Protein AF-A0A8J5IBW0-F1 (afdb_monomer)

Sequence (211 aa):
MSRRWEIAIQEWYAKAPTANLEYLDLAETKPTVKELARNIAVIFDRLSLSNRVNLKNFKQIQEDIEVLKGENQNTTEGRSVGLFMSYINTQATSSYKEALQATEAIEAPSLGFCKLADYKGALSGTIATIKQANTQIQLLVTILEKLESLEDRIKKIEAKANLEVSLPNEVIQELSNKIKGLTLKEKAKEERGKLLVFKDPYELFREQKKQ

pLDDT: mean 74.66, std 11.98, range [43.59, 94.31]

Secondary structure (DSSP, 8-state):
-HHHHHHHHHHHHHH-TTSS-----TTTSPPPHHHHHHHHHHHHHHHHHHHHHHHHHHHHHHHHHHHHHHHHHHH-TT--------HHHHHTSHHHHHHHHHHHTTSSSP--S--GGG--STTHHHHHHHHHHHHHHHHHHHHHHHHHHHHHHHHHHHHHHHHHH---HHHHHHHHHHHHH---PPPP-PPPP----SS-HHHHHHHHTT-

Mean predicted aligned error: 18.58 Å

Organism: Zingiber officinale (NCBI:txid94328)

Foldseek 3Di:
DPPVLVVVVVCCCVPPPLNDDDDDPPPPDDDDPVVVVSVVVNVVVVVVVVVSVVVVVVVVVVVVVVVVVVVVCVVVVPDDDDDDDDVVNVCVDPLLVVLQVVLCVVPPRAAADDDLVVQPDPCRSVVNVVSHVSSVVSSVVVVVVVVVVVVVVVVVVVVVVVVVVCPPVVVVVVVVVVVVVDDPDDDPDPDDDDDDDPDDVVVVVVVVVVD

InterPro domains:
  IPR010746 Commelina yellow mottle virus, Orf1 [PF07028] (22-71)

Structure (mmCIF, N/CA/C/O backbone):
data_AF-A0A8J5IBW0-F1
#
_entry.id   AF-A0A8J5IBW0-F1
#
loop_
_atom_site.group_PDB
_atom_site.id
_atom_site.type_symbol
_atom_site.label_atom_id
_atom_site.label_alt_id
_atom_site.label_comp_id
_atom_site.label_asym_id
_atom_site.label_entity_id
_atom_site.label_seq_id
_atom_site.pdbx_PDB_ins_code
_atom_site.Cartn_x
_atom_site.Cartn_y
_atom_site.Cartn_z
_atom_site.occupancy
_atom_site.B_iso_or_equiv
_atom_site.auth_seq_id
_atom_site.auth_comp_id
_atom_site.auth_asym_id
_atom_site.auth_atom_id
_atom_site.pdbx_PDB_model_num
ATOM 1 N N . MET A 1 1 ? 10.787 19.177 4.411 1.00 51.28 1 MET A N 1
ATOM 2 C CA . MET A 1 1 ? 11.366 18.633 3.156 1.00 51.28 1 MET A CA 1
ATOM 3 C C . MET A 1 1 ? 10.642 19.079 1.870 1.00 51.28 1 MET A C 1
ATOM 5 O O . MET A 1 1 ? 11.185 18.829 0.802 1.00 51.28 1 MET A O 1
ATOM 9 N N . SER A 1 2 ? 9.484 19.766 1.913 1.00 64.44 2 SER A N 1
ATOM 10 C CA . SER A 1 2 ? 8.639 19.936 0.711 1.00 64.44 2 SER A CA 1
ATOM 11 C C . SER A 1 2 ? 9.179 20.907 -0.347 1.00 64.44 2 SER A C 1
ATOM 13 O O . SER A 1 2 ? 9.160 20.575 -1.524 1.00 64.44 2 SER A O 1
ATOM 15 N N . ARG A 1 3 ? 9.738 22.063 0.039 1.00 63.22 3 ARG A N 1
ATOM 16 C CA . ARG A 1 3 ? 10.057 23.135 -0.925 1.00 63.22 3 ARG A CA 1
ATOM 17 C C . ARG A 1 3 ? 11.171 22.781 -1.911 1.00 63.22 3 ARG A C 1
ATOM 19 O O . ARG A 1 3 ? 11.020 22.990 -3.104 1.00 63.22 3 ARG A O 1
ATOM 26 N N . ARG A 1 4 ? 12.281 22.201 -1.433 1.00 67.94 4 ARG A N 1
ATOM 27 C CA . ARG A 1 4 ? 13.374 21.721 -2.309 1.00 67.94 4 ARG A CA 1
ATOM 28 C C . ARG A 1 4 ? 12.903 20.625 -3.265 1.00 67.94 4 ARG A C 1
ATOM 30 O O . ARG A 1 4 ? 13.408 20.513 -4.373 1.00 67.94 4 ARG A O 1
ATOM 37 N N . TRP A 1 5 ? 11.942 19.827 -2.821 1.00 62.41 5 TRP A N 1
ATOM 38 C CA . TRP A 1 5 ? 11.412 18.705 -3.574 1.00 62.41 5 TRP A CA 1
ATOM 39 C C . TRP A 1 5 ? 10.369 19.148 -4.614 1.00 62.41 5 TRP A C 1
ATOM 41 O O . TRP A 1 5 ? 10.410 18.695 -5.751 1.00 62.41 5 TRP A O 1
ATOM 51 N N . GLU A 1 6 ? 9.506 20.107 -4.276 1.00 68.75 6 GLU A N 1
ATOM 52 C CA . GLU A 1 6 ? 8.587 20.771 -5.214 1.00 68.75 6 GLU A CA 1
ATOM 53 C C . GLU A 1 6 ? 9.345 21.537 -6.296 1.00 68.75 6 GLU A C 1
ATOM 55 O O . GLU A 1 6 ? 9.005 21.422 -7.471 1.00 68.75 6 GLU A O 1
ATOM 60 N N . ILE A 1 7 ? 10.429 22.223 -5.917 1.00 77.81 7 ILE A N 1
ATOM 61 C CA . ILE A 1 7 ? 11.354 22.843 -6.870 1.00 77.81 7 ILE A CA 1
ATOM 62 C C . ILE A 1 7 ? 11.953 21.774 -7.789 1.00 77.81 7 ILE A C 1
ATOM 64 O O . ILE A 1 7 ? 11.916 21.945 -8.999 1.00 77.81 7 ILE A O 1
ATOM 68 N N . ALA A 1 8 ? 12.419 20.639 -7.260 1.00 72.00 8 ALA A N 1
ATOM 69 C CA . ALA A 1 8 ? 12.983 19.569 -8.086 1.00 72.00 8 ALA A CA 1
ATOM 70 C C . ALA A 1 8 ? 11.965 18.948 -9.066 1.00 72.00 8 ALA A C 1
ATOM 72 O O . ALA A 1 8 ? 12.341 18.553 -10.169 1.00 72.00 8 ALA A O 1
ATOM 73 N N . ILE A 1 9 ? 10.681 18.866 -8.697 1.00 68.00 9 ILE A N 1
ATOM 74 C CA . ILE A 1 9 ? 9.613 18.421 -9.606 1.00 68.00 9 ILE A CA 1
ATOM 75 C C . ILE A 1 9 ? 9.317 19.472 -10.671 1.00 68.00 9 ILE A C 1
ATOM 77 O O . ILE A 1 9 ? 9.212 19.129 -11.847 1.00 68.00 9 ILE A O 1
ATOM 81 N N . GLN A 1 10 ? 9.196 20.741 -10.284 1.00 73.25 10 GLN A N 1
ATOM 82 C CA . GLN A 1 10 ? 8.975 21.829 -11.234 1.00 73.25 10 GLN A CA 1
ATOM 83 C C . GLN A 1 10 ? 10.139 21.957 -12.217 1.00 73.25 10 GLN A C 1
ATOM 85 O O . GLN A 1 10 ? 9.917 22.098 -13.416 1.00 73.25 10 GLN A O 1
ATOM 90 N N . GLU A 1 11 ? 11.375 21.838 -11.738 1.00 79.19 11 GLU A N 1
ATOM 91 C CA . GLU A 1 11 ? 12.561 21.820 -12.586 1.00 79.19 11 GLU A CA 1
ATOM 92 C C . GLU A 1 11 ? 12.571 20.626 -13.537 1.00 79.19 11 GLU A C 1
ATOM 94 O O . GLU A 1 11 ? 12.967 20.786 -14.689 1.00 79.19 11 GLU A O 1
ATOM 99 N N . TRP A 1 12 ? 12.103 19.455 -13.097 1.00 70.56 12 TRP A N 1
ATOM 100 C CA . TRP A 1 12 ? 11.962 18.294 -13.972 1.00 70.56 12 TRP A CA 1
ATOM 101 C C . TRP A 1 12 ? 10.941 18.558 -15.088 1.00 70.56 12 TRP A C 1
ATOM 103 O O . TRP A 1 12 ? 11.275 18.389 -16.255 1.00 70.56 12 TRP A O 1
ATOM 113 N N . TYR A 1 13 ? 9.749 19.074 -14.771 1.00 69.62 13 TYR A N 1
ATOM 114 C CA . TYR A 1 13 ? 8.756 19.440 -15.794 1.00 69.62 13 TYR A CA 1
ATOM 115 C C . TYR A 1 13 ? 9.248 20.531 -16.755 1.00 69.62 13 TYR A C 1
ATOM 117 O O . TYR A 1 13 ? 8.901 20.504 -17.932 1.00 69.62 13 TYR A O 1
ATOM 125 N N . ALA A 1 14 ? 10.049 21.480 -16.268 1.00 73.19 14 ALA A N 1
ATOM 126 C CA . ALA A 1 14 ? 10.526 22.606 -17.065 1.00 73.19 14 ALA A CA 1
ATOM 127 C C . ALA A 1 14 ? 11.740 22.273 -17.947 1.00 73.19 14 ALA A C 1
ATOM 12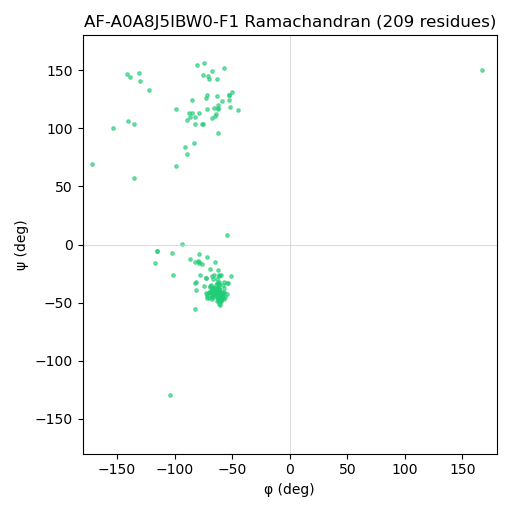9 O O . ALA A 1 14 ? 11.910 22.884 -18.999 1.00 73.19 14 ALA A O 1
ATOM 130 N N . LYS A 1 15 ? 12.617 21.360 -17.508 1.00 74.62 15 LYS A N 1
ATOM 131 C CA . LYS A 1 15 ? 13.935 21.133 -18.129 1.00 74.62 15 LYS A CA 1
ATOM 132 C C . LYS A 1 15 ? 14.111 19.733 -18.717 1.00 74.62 15 LYS A C 1
ATOM 134 O O . LYS A 1 15 ? 15.059 19.530 -19.473 1.00 74.62 15 LYS A O 1
ATOM 139 N N . ALA A 1 16 ? 13.270 18.755 -18.365 1.00 65.00 16 ALA A N 1
ATOM 140 C CA . ALA A 1 16 ? 13.480 17.388 -18.825 1.00 65.00 16 ALA A CA 1
ATOM 141 C C . ALA A 1 16 ? 13.156 17.253 -20.327 1.00 65.00 16 ALA A C 1
ATOM 143 O O . ALA A 1 16 ? 12.052 17.597 -20.753 1.00 65.00 16 ALA A O 1
ATOM 144 N N . PRO A 1 17 ? 14.063 16.679 -21.140 1.00 60.81 17 PRO A N 1
ATOM 145 C CA . PRO A 1 17 ? 13.811 16.415 -22.562 1.00 60.81 17 PRO A CA 1
ATOM 146 C C . PRO A 1 17 ? 12.688 15.385 -22.790 1.00 60.81 17 PRO A C 1
ATOM 148 O O . PRO A 1 17 ? 12.158 15.264 -23.891 1.00 60.81 17 PRO A O 1
ATOM 151 N N . THR A 1 18 ? 12.312 14.656 -21.739 1.00 58.75 18 THR A N 1
ATOM 152 C CA . THR A 1 18 ? 11.218 13.680 -21.674 1.00 58.75 18 THR A CA 1
ATOM 153 C C . THR A 1 18 ? 9.898 14.276 -21.166 1.00 58.75 18 THR A C 1
ATOM 155 O O . THR A 1 18 ? 8.897 13.564 -21.078 1.00 58.75 18 THR A O 1
ATOM 158 N N . ALA A 1 19 ? 9.859 15.577 -20.842 1.00 57.06 19 ALA A N 1
ATOM 159 C CA . ALA A 1 19 ? 8.633 16.265 -20.435 1.00 57.06 19 ALA A CA 1
ATOM 160 C C . ALA A 1 19 ? 7.672 16.497 -21.613 1.00 57.06 19 ALA A C 1
ATOM 162 O O . ALA A 1 19 ? 6.457 16.526 -21.405 1.00 57.06 19 ALA A O 1
ATOM 163 N N . ASN A 1 20 ? 8.206 16.632 -22.833 1.00 58.47 20 ASN A N 1
ATOM 164 C CA . ASN A 1 20 ? 7.422 16.885 -24.038 1.00 58.47 20 ASN A CA 1
ATOM 165 C C . ASN A 1 20 ? 6.958 15.560 -24.670 1.00 58.47 20 ASN A C 1
ATOM 167 O O . ASN A 1 20 ? 7.777 14.751 -25.113 1.00 58.47 20 ASN A O 1
ATOM 171 N N . LEU A 1 21 ? 5.643 15.332 -24.654 1.00 58.47 21 LEU A N 1
ATOM 172 C CA . LEU A 1 21 ? 4.993 14.077 -25.039 1.00 58.47 21 LEU A CA 1
ATOM 173 C C . LEU A 1 21 ? 4.666 14.079 -26.536 1.00 58.47 21 LEU A C 1
ATOM 175 O O . LEU A 1 21 ? 3.524 14.291 -26.934 1.00 58.47 21 LEU A O 1
ATOM 179 N N . GLU A 1 22 ? 5.670 13.839 -27.371 1.00 58.31 22 GLU A N 1
ATOM 180 C CA . GLU A 1 22 ? 5.418 13.442 -28.757 1.00 58.31 22 GLU A CA 1
ATOM 181 C C . GLU A 1 22 ? 5.140 11.939 -28.772 1.00 58.31 22 GLU A C 1
ATOM 183 O O . GLU A 1 22 ? 6.027 11.131 -28.490 1.00 58.31 22 GLU A O 1
ATOM 188 N N . TYR A 1 23 ? 3.889 11.562 -29.037 1.00 55.12 23 TYR A N 1
ATOM 189 C CA . TYR A 1 23 ? 3.512 10.160 -29.171 1.00 55.12 23 TYR A CA 1
ATOM 190 C C . TYR A 1 23 ? 4.059 9.606 -30.483 1.00 55.12 23 TYR A C 1
ATOM 192 O O . TYR A 1 23 ? 3.818 10.158 -31.555 1.00 55.12 23 TYR A O 1
ATOM 200 N N . LEU A 1 24 ? 4.796 8.502 -30.382 1.00 58.53 24 LEU A N 1
ATOM 201 C CA . LEU A 1 24 ? 5.249 7.746 -31.539 1.00 58.53 24 LEU A CA 1
ATOM 202 C C . LEU A 1 24 ? 4.081 6.897 -32.048 1.00 58.53 24 LEU A C 1
ATOM 204 O O . LEU A 1 24 ? 3.645 5.982 -31.345 1.00 58.53 24 LEU A O 1
ATOM 208 N N . ASP A 1 25 ? 3.573 7.202 -33.241 1.00 59.50 25 ASP A N 1
ATOM 209 C CA . ASP A 1 25 ? 2.528 6.399 -33.869 1.00 59.50 25 ASP A CA 1
ATOM 210 C C . ASP A 1 25 ? 3.125 5.108 -34.447 1.00 59.50 25 ASP A C 1
ATOM 212 O O . ASP A 1 25 ? 3.799 5.091 -35.480 1.00 59.50 25 ASP A O 1
ATOM 216 N N . LEU A 1 26 ? 2.890 4.012 -33.727 1.00 63.81 26 LEU A N 1
ATOM 217 C CA . LEU A 1 26 ? 3.363 2.674 -34.071 1.00 63.81 26 LEU A CA 1
ATOM 218 C C . LEU A 1 26 ? 2.516 2.002 -35.164 1.00 63.81 26 LEU A C 1
ATOM 220 O O . LEU A 1 26 ? 2.889 0.920 -35.620 1.00 63.81 26 LEU A O 1
ATOM 224 N N . ALA A 1 27 ? 1.382 2.592 -35.558 1.00 61.09 27 ALA A N 1
ATOM 225 C CA . ALA A 1 27 ? 0.503 2.036 -36.581 1.00 61.09 27 ALA A CA 1
ATOM 226 C C . ALA A 1 27 ? 0.984 2.363 -38.003 1.00 61.09 27 ALA A C 1
ATOM 228 O O . ALA A 1 27 ? 0.820 1.541 -38.905 1.00 61.09 27 ALA A O 1
ATOM 229 N N . GLU A 1 28 ? 1.607 3.528 -38.203 1.00 65.88 28 GLU A N 1
ATOM 230 C CA . GLU A 1 28 ? 1.942 4.037 -39.541 1.00 65.88 28 GLU A CA 1
ATOM 231 C C . GLU A 1 28 ? 3.412 3.836 -39.941 1.00 65.88 28 GLU A C 1
ATOM 233 O O . GLU A 1 28 ? 3.719 3.731 -41.131 1.00 65.88 28 GLU A O 1
ATOM 238 N N . THR A 1 29 ? 4.347 3.743 -38.986 1.00 69.38 29 THR A N 1
ATOM 239 C CA . THR A 1 29 ? 5.787 3.661 -39.291 1.00 69.38 29 THR A CA 1
ATOM 240 C C . THR A 1 29 ? 6.532 2.651 -38.418 1.00 69.38 29 THR A C 1
ATOM 242 O O . THR A 1 29 ? 6.242 2.480 -37.236 1.00 69.38 29 THR A O 1
ATOM 245 N N . LYS A 1 30 ? 7.528 1.958 -38.997 1.00 77.56 30 LYS A N 1
ATOM 246 C CA . LYS A 1 30 ? 8.451 1.125 -38.210 1.00 77.56 30 LYS A CA 1
ATOM 247 C C . LYS A 1 30 ? 9.376 2.048 -37.410 1.00 77.56 30 LYS A C 1
ATOM 249 O O . LYS A 1 30 ? 10.171 2.755 -38.030 1.00 77.56 30 LYS A O 1
ATOM 254 N N . PRO A 1 31 ? 9.325 2.013 -36.070 1.00 75.50 31 PRO A N 1
ATOM 255 C CA . PRO A 1 31 ? 10.083 2.936 -35.247 1.00 75.50 31 PRO A CA 1
ATOM 256 C C . PRO A 1 31 ? 11.579 2.628 -35.321 1.00 75.50 31 PRO A C 1
ATOM 258 O O . PRO A 1 31 ? 12.012 1.471 -35.344 1.00 75.50 31 PRO A O 1
ATOM 261 N N . THR A 1 32 ? 12.390 3.676 -35.325 1.00 81.25 32 THR A N 1
ATOM 262 C CA . THR A 1 32 ? 13.841 3.562 -35.215 1.00 81.25 32 THR A CA 1
ATOM 263 C C . THR A 1 32 ? 14.253 3.210 -33.783 1.00 81.25 32 THR A C 1
ATOM 265 O O . THR A 1 32 ? 13.572 3.515 -32.803 1.00 81.25 32 THR A O 1
ATOM 268 N N . VAL A 1 33 ? 15.439 2.613 -33.630 1.00 81.31 33 VAL A N 1
ATOM 269 C CA . VAL A 1 33 ? 16.010 2.279 -32.309 1.00 81.31 33 VAL A CA 1
ATOM 270 C C . VAL A 1 33 ? 16.146 3.520 -31.413 1.00 81.31 33 VAL A C 1
ATOM 272 O O . VAL A 1 33 ? 15.986 3.424 -30.198 1.00 81.31 33 VAL A O 1
ATOM 275 N N . LYS A 1 34 ? 16.395 4.700 -32.001 1.00 77.31 34 LYS A N 1
ATOM 276 C CA . LYS A 1 34 ? 16.487 5.971 -31.265 1.00 77.31 34 LYS A CA 1
ATOM 277 C C . LYS A 1 34 ? 15.142 6.399 -30.679 1.00 77.31 34 LYS A C 1
ATOM 279 O O . LYS A 1 34 ? 15.102 6.862 -29.543 1.00 77.31 34 LYS A O 1
ATOM 284 N N . GLU A 1 35 ? 14.056 6.227 -31.425 1.00 71.88 35 GLU A N 1
ATOM 285 C CA . GLU A 1 35 ? 12.703 6.567 -30.968 1.00 71.88 35 GLU A CA 1
ATOM 286 C C . GLU A 1 35 ? 12.229 5.606 -29.874 1.00 71.88 35 GLU A C 1
ATOM 288 O O . GLU A 1 35 ? 11.694 6.042 -28.855 1.00 71.88 35 GLU A O 1
ATOM 293 N N . LEU A 1 36 ? 12.522 4.310 -30.018 1.00 75.69 36 LEU A N 1
ATOM 294 C CA . LEU A 1 36 ? 12.269 3.321 -28.966 1.00 75.69 36 LEU A CA 1
ATOM 295 C C . LEU A 1 36 ? 13.058 3.637 -27.687 1.00 75.69 36 LEU A C 1
ATOM 297 O O . LEU A 1 36 ? 12.494 3.617 -26.594 1.00 75.69 36 LEU A O 1
ATOM 301 N N . ALA A 1 37 ? 14.341 3.990 -27.811 1.00 73.88 37 ALA A N 1
ATOM 302 C CA . ALA A 1 37 ? 15.162 4.393 -26.672 1.00 73.88 37 ALA A CA 1
ATOM 303 C C . ALA A 1 37 ? 14.628 5.667 -25.991 1.00 73.88 37 ALA A C 1
ATOM 305 O O . ALA A 1 37 ? 14.601 5.730 -24.761 1.00 73.88 37 ALA A O 1
ATOM 306 N N . ARG A 1 38 ? 14.147 6.653 -26.767 1.00 72.69 38 ARG A N 1
ATOM 307 C CA . ARG A 1 38 ? 13.489 7.864 -26.243 1.00 72.69 38 ARG A CA 1
ATOM 308 C C . ARG A 1 38 ? 12.232 7.505 -25.450 1.00 72.69 38 ARG A C 1
ATOM 310 O O . ARG A 1 38 ? 12.088 7.979 -24.329 1.00 72.69 38 ARG A O 1
ATOM 317 N N . ASN A 1 39 ? 11.370 6.632 -25.970 1.00 72.00 39 ASN A N 1
ATOM 318 C CA . ASN A 1 39 ? 10.161 6.190 -25.266 1.00 72.00 39 ASN A CA 1
ATOM 319 C C . ASN A 1 39 ? 10.473 5.450 -23.961 1.00 72.00 39 ASN A C 1
ATOM 321 O O . ASN A 1 39 ? 9.858 5.729 -22.935 1.00 72.00 39 ASN A O 1
ATOM 325 N N . ILE A 1 40 ? 11.461 4.553 -23.966 1.00 74.44 40 ILE A N 1
ATOM 326 C CA . ILE A 1 40 ? 11.895 3.859 -22.745 1.00 74.44 40 ILE A CA 1
ATOM 327 C C . ILE A 1 40 ? 12.437 4.862 -21.716 1.00 74.44 40 ILE A C 1
ATOM 329 O O . ILE A 1 40 ? 12.115 4.748 -20.534 1.00 74.44 40 ILE A O 1
ATOM 333 N N . ALA A 1 41 ? 13.197 5.872 -22.150 1.00 69.81 41 ALA A N 1
ATOM 334 C CA . ALA A 1 41 ? 13.676 6.938 -21.270 1.00 69.81 41 ALA A CA 1
ATOM 335 C C . ALA A 1 41 ? 12.522 7.770 -20.680 1.00 69.81 41 ALA A C 1
ATOM 337 O O . ALA A 1 41 ? 12.522 8.046 -19.483 1.00 69.81 41 ALA A O 1
ATOM 338 N N . VAL A 1 42 ? 11.499 8.103 -21.479 1.00 70.31 42 VAL A N 1
ATOM 339 C CA . VAL A 1 42 ? 10.285 8.790 -21.000 1.00 70.31 42 VAL A CA 1
ATOM 340 C C . VAL A 1 42 ? 9.548 7.947 -19.956 1.00 70.31 42 VAL A C 1
ATOM 342 O O . VAL A 1 42 ? 9.183 8.467 -18.900 1.00 70.31 42 VAL A O 1
ATOM 345 N N . ILE A 1 43 ? 9.352 6.648 -20.211 1.00 70.38 43 ILE A N 1
ATOM 346 C CA . ILE A 1 43 ? 8.704 5.723 -19.266 1.00 70.38 43 ILE A CA 1
ATOM 347 C C . ILE A 1 43 ? 9.497 5.661 -17.959 1.00 70.38 43 ILE A C 1
ATOM 349 O O . ILE A 1 43 ? 8.918 5.785 -16.879 1.00 70.38 43 ILE A O 1
ATOM 353 N N . PHE A 1 44 ? 10.818 5.508 -18.047 1.00 75.19 44 PHE A N 1
ATOM 354 C CA . PHE A 1 44 ? 11.692 5.461 -16.880 1.00 75.19 44 PHE A CA 1
ATOM 355 C C . PHE A 1 44 ? 11.615 6.749 -16.054 1.00 75.19 44 PHE A C 1
ATOM 357 O O . PHE A 1 44 ? 11.443 6.688 -14.834 1.00 75.19 44 PHE A O 1
ATOM 364 N N . ASP A 1 45 ? 11.684 7.916 -16.695 1.00 69.69 45 ASP A N 1
ATOM 365 C CA . ASP A 1 45 ? 11.621 9.190 -15.983 1.00 69.69 45 ASP A CA 1
ATOM 366 C C . ASP A 1 45 ? 10.255 9.408 -15.316 1.00 69.69 45 ASP A C 1
ATOM 368 O O . ASP A 1 45 ? 10.191 9.886 -14.181 1.00 69.69 45 ASP A O 1
ATOM 372 N N . ARG A 1 46 ? 9.156 9.002 -15.966 1.00 71.94 46 ARG A N 1
ATOM 373 C CA . ARG A 1 46 ? 7.806 9.053 -15.382 1.00 71.94 46 ARG A CA 1
ATOM 374 C C . ARG A 1 46 ? 7.664 8.116 -14.190 1.00 71.94 46 ARG A C 1
ATOM 376 O O . ARG A 1 46 ? 7.114 8.524 -13.168 1.00 71.94 46 ARG A O 1
ATOM 383 N N . LEU A 1 47 ? 8.201 6.902 -14.287 1.00 74.25 47 LEU A N 1
ATOM 384 C CA . LEU A 1 47 ? 8.234 5.954 -13.177 1.00 74.25 47 LEU A CA 1
ATOM 385 C C . LEU A 1 47 ? 9.050 6.517 -12.005 1.00 74.25 47 LEU A C 1
ATOM 387 O O . LEU A 1 47 ? 8.618 6.465 -10.857 1.00 74.25 47 LEU A O 1
ATOM 391 N N . SER A 1 48 ? 10.198 7.131 -12.295 1.00 73.81 48 SER A N 1
ATOM 392 C CA . SER A 1 48 ? 11.051 7.794 -11.306 1.00 73.81 48 SER A CA 1
ATOM 393 C C . SER A 1 48 ? 10.333 8.958 -10.617 1.00 73.81 48 SER A C 1
ATOM 395 O O . SER A 1 48 ? 10.367 9.066 -9.389 1.00 73.81 48 SER A O 1
ATOM 397 N N . LEU A 1 49 ? 9.622 9.800 -11.375 1.00 74.94 49 LEU A N 1
ATOM 398 C CA . LEU A 1 49 ? 8.806 10.878 -10.820 1.00 74.94 49 LEU A CA 1
ATOM 399 C C . LEU A 1 49 ? 7.677 10.330 -9.941 1.00 74.94 49 LEU A C 1
ATOM 401 O O . LEU A 1 49 ? 7.516 10.794 -8.813 1.00 74.94 49 LEU A O 1
ATOM 405 N N . SER A 1 50 ? 6.941 9.324 -10.420 1.00 75.50 50 SER A N 1
ATOM 406 C CA . SER A 1 50 ? 5.886 8.658 -9.650 1.00 75.50 50 SER A CA 1
ATOM 407 C C . SER A 1 50 ? 6.433 8.106 -8.336 1.00 75.50 50 SER A C 1
ATOM 409 O O . SER A 1 50 ? 5.859 8.343 -7.279 1.00 75.50 50 SER A O 1
ATOM 411 N N . ASN A 1 51 ? 7.592 7.446 -8.371 1.00 76.25 51 ASN A N 1
ATOM 412 C CA . ASN A 1 51 ? 8.247 6.921 -7.177 1.00 76.25 51 ASN A CA 1
ATOM 413 C C . ASN A 1 51 ? 8.626 8.033 -6.197 1.00 76.25 51 ASN A C 1
ATOM 415 O O . ASN A 1 51 ? 8.401 7.893 -4.996 1.00 76.25 51 ASN A O 1
ATOM 419 N N . ARG A 1 52 ? 9.148 9.167 -6.685 1.00 74.38 52 ARG A N 1
ATOM 420 C CA . ARG A 1 52 ? 9.420 10.330 -5.828 1.00 74.38 52 ARG A CA 1
ATOM 421 C C . ARG A 1 52 ? 8.139 10.821 -5.162 1.00 74.38 52 ARG A C 1
ATOM 423 O O . ARG A 1 52 ? 8.159 11.084 -3.961 1.00 74.38 52 ARG A O 1
ATOM 430 N N . VAL A 1 53 ? 7.055 10.984 -5.924 1.00 74.38 53 VAL A N 1
ATOM 431 C CA . VAL A 1 53 ? 5.767 11.487 -5.411 1.00 74.38 53 VAL A CA 1
ATOM 432 C C . VAL A 1 53 ? 5.201 10.535 -4.367 1.00 74.38 53 VAL A C 1
ATOM 434 O O . VAL A 1 53 ? 4.837 10.968 -3.276 1.00 74.38 53 VAL A O 1
ATOM 437 N N . ASN A 1 54 ? 5.237 9.236 -4.650 1.00 75.81 54 ASN A N 1
ATOM 438 C CA . ASN A 1 54 ? 4.812 8.199 -3.721 1.00 75.81 54 ASN A CA 1
ATOM 439 C C . ASN A 1 54 ? 5.627 8.239 -2.424 1.00 75.81 54 ASN A C 1
ATOM 441 O O . ASN A 1 54 ? 5.042 8.181 -1.350 1.00 75.81 54 ASN A O 1
ATOM 445 N N . LEU A 1 55 ? 6.948 8.441 -2.486 1.00 73.88 55 LEU A N 1
ATOM 446 C CA . LEU A 1 55 ? 7.776 8.610 -1.286 1.00 73.88 55 LEU A CA 1
ATOM 447 C C . LEU A 1 55 ? 7.357 9.822 -0.439 1.00 73.88 55 LEU A C 1
ATOM 449 O O . LEU A 1 55 ? 7.317 9.706 0.785 1.00 73.88 55 LEU A O 1
ATOM 453 N N . LYS A 1 56 ? 7.018 10.965 -1.058 1.00 74.81 56 LYS A N 1
ATOM 454 C CA . LYS A 1 56 ? 6.472 12.126 -0.325 1.00 74.81 56 LYS A CA 1
ATOM 455 C C . LYS A 1 56 ? 5.159 11.754 0.362 1.00 74.81 56 LYS A C 1
ATOM 457 O O . LYS A 1 56 ? 5.013 12.011 1.553 1.00 74.81 56 LYS A O 1
ATOM 462 N N . ASN A 1 57 ? 4.240 11.130 -0.369 1.00 72.69 57 ASN A N 1
ATOM 463 C CA . ASN A 1 57 ? 2.930 10.753 0.158 1.00 72.69 57 ASN A CA 1
ATOM 464 C C . ASN A 1 57 ? 3.057 9.741 1.301 1.00 72.69 57 ASN A C 1
ATOM 466 O O . ASN A 1 57 ? 2.437 9.915 2.342 1.00 72.69 57 ASN A O 1
ATOM 470 N N . PHE A 1 58 ? 3.915 8.729 1.162 1.00 79.56 58 PHE A N 1
ATOM 471 C CA . PHE A 1 58 ? 4.169 7.757 2.224 1.00 79.56 58 PHE A CA 1
ATOM 472 C C . PHE A 1 58 ? 4.802 8.397 3.455 1.00 79.56 58 PHE A C 1
ATOM 474 O O . PHE A 1 58 ? 4.435 8.034 4.569 1.00 79.56 58 PHE A O 1
ATOM 481 N N . LYS A 1 59 ? 5.715 9.363 3.285 1.00 76.00 59 LYS A N 1
ATOM 482 C CA . LYS A 1 59 ? 6.282 10.092 4.423 1.00 76.00 59 LYS A CA 1
ATOM 483 C C . LYS A 1 59 ? 5.224 10.930 5.140 1.00 76.00 59 LYS A C 1
ATOM 485 O O . LYS A 1 59 ? 5.197 10.909 6.364 1.00 76.00 59 LYS A O 1
ATOM 490 N N . GLN A 1 60 ? 4.343 11.598 4.396 1.00 72.00 60 GLN A N 1
ATOM 491 C CA . GLN A 1 60 ? 3.219 12.332 4.978 1.00 72.00 60 GLN A CA 1
ATOM 492 C C . GLN A 1 60 ? 2.291 11.389 5.755 1.00 72.00 60 GLN A C 1
ATOM 494 O O . GLN A 1 60 ? 2.039 11.623 6.926 1.00 72.00 60 GLN A O 1
ATOM 499 N N . ILE A 1 61 ? 1.890 10.264 5.152 1.00 74.06 61 ILE A N 1
ATOM 500 C CA . ILE A 1 61 ? 1.067 9.238 5.814 1.00 74.06 61 ILE A CA 1
ATOM 501 C C . ILE A 1 61 ? 1.744 8.723 7.091 1.00 74.06 61 ILE A C 1
ATOM 503 O O . ILE A 1 61 ? 1.076 8.510 8.097 1.00 74.06 61 ILE A O 1
ATOM 507 N N . GLN A 1 62 ? 3.065 8.516 7.080 1.00 74.00 62 GLN A N 1
ATOM 508 C CA . GLN A 1 62 ? 3.802 8.122 8.283 1.00 74.00 62 GLN A CA 1
ATOM 509 C C . GLN A 1 62 ? 3.737 9.185 9.381 1.00 74.00 62 GLN A C 1
ATOM 511 O O . GLN A 1 62 ? 3.506 8.830 10.533 1.00 74.00 62 GLN A O 1
ATOM 516 N N . GLU A 1 63 ? 3.935 10.457 9.035 1.00 73.75 63 GLU A N 1
ATOM 517 C CA . GLU A 1 63 ? 3.848 11.575 9.983 1.00 73.75 63 GLU A CA 1
ATOM 518 C C . GLU A 1 63 ? 2.431 11.697 10.559 1.00 73.75 63 GLU A C 1
ATOM 520 O O . GLU A 1 63 ? 2.272 11.789 11.774 1.00 73.75 63 GLU A O 1
ATOM 525 N N . ASP A 1 64 ? 1.400 11.580 9.722 1.00 73.00 64 ASP A N 1
ATOM 526 C CA . ASP A 1 64 ? 0.000 11.622 10.152 1.00 73.00 64 ASP A CA 1
ATOM 527 C C . ASP A 1 64 ? -0.338 10.436 11.077 1.00 73.00 64 ASP A C 1
ATOM 529 O O . ASP A 1 64 ? -0.998 10.603 12.102 1.00 73.00 64 ASP A O 1
ATOM 533 N N . ILE A 1 65 ? 0.167 9.232 10.773 1.00 76.88 65 ILE A N 1
ATOM 534 C CA . ILE A 1 65 ? 0.029 8.053 11.645 1.00 76.88 65 ILE A CA 1
ATOM 535 C C . ILE A 1 65 ? 0.742 8.264 12.986 1.00 76.88 65 ILE A C 1
ATOM 537 O O . ILE A 1 65 ? 0.237 7.807 14.011 1.00 76.88 65 ILE A O 1
ATOM 541 N N . GLU A 1 66 ? 1.913 8.901 13.010 1.00 73.00 66 GLU A N 1
ATOM 542 C CA . GLU A 1 66 ? 2.635 9.207 14.252 1.00 73.00 66 GLU A CA 1
ATOM 543 C C . GLU A 1 66 ? 1.860 10.201 15.121 1.00 73.00 66 GLU A C 1
ATOM 545 O O . GLU A 1 66 ? 1.716 9.963 16.322 1.00 73.00 66 GLU A O 1
ATOM 550 N N . VAL A 1 67 ? 1.293 11.248 14.516 1.00 75.75 67 VAL A N 1
ATOM 551 C CA . VAL A 1 67 ? 0.416 12.209 15.202 1.00 75.75 67 VAL A CA 1
ATOM 552 C C . VAL A 1 67 ? -0.810 11.499 15.776 1.00 75.75 67 VAL A C 1
ATOM 554 O O . VAL A 1 67 ? -1.036 11.561 16.983 1.00 75.75 67 VAL A O 1
ATOM 557 N N . LEU A 1 68 ? -1.532 10.725 14.959 1.00 73.75 68 LEU A N 1
ATOM 558 C CA . LEU A 1 68 ? -2.714 9.973 15.395 1.00 73.75 68 LEU A CA 1
ATOM 559 C C . LEU A 1 68 ? -2.390 8.934 16.476 1.00 73.75 68 LEU A C 1
ATOM 561 O O . LEU A 1 68 ? -3.208 8.672 17.358 1.00 73.75 68 LEU A O 1
ATOM 565 N N . LYS A 1 69 ? -1.207 8.310 16.438 1.00 72.88 69 LYS A N 1
ATOM 566 C CA . LYS A 1 69 ? -0.748 7.414 17.510 1.00 72.88 69 LYS A CA 1
ATOM 567 C C . LYS A 1 69 ? -0.474 8.175 18.799 1.00 72.88 69 LYS A C 1
ATOM 569 O O . LYS A 1 69 ? -0.850 7.669 19.848 1.00 72.88 69 LYS A O 1
ATOM 574 N N . GLY A 1 70 ? 0.152 9.349 18.734 1.00 67.00 70 GLY A N 1
ATOM 575 C CA . GLY A 1 70 ? 0.376 10.204 19.901 1.00 67.00 70 GLY A CA 1
ATOM 576 C C . GLY A 1 70 ? -0.938 10.673 20.531 1.00 67.00 70 GLY A C 1
ATOM 577 O O . GLY A 1 70 ? -1.123 10.551 21.740 1.00 67.00 70 GLY A O 1
ATOM 578 N N . GLU A 1 71 ? -1.892 11.115 19.710 1.00 71.62 71 GLU A N 1
ATOM 579 C CA . GLU A 1 71 ? -3.242 11.486 20.152 1.00 71.62 71 GLU A CA 1
ATOM 580 C C . GLU A 1 71 ? -3.971 10.306 20.811 1.00 71.62 71 GLU A C 1
ATOM 582 O O . GLU A 1 71 ? -4.531 10.461 21.899 1.00 71.62 71 GLU A O 1
ATOM 587 N N . ASN A 1 72 ? -3.886 9.111 20.213 1.00 61.72 72 ASN A N 1
ATOM 588 C CA . ASN A 1 72 ? -4.456 7.889 20.781 1.00 61.72 72 ASN A CA 1
ATOM 589 C C . ASN A 1 72 ? -3.744 7.434 22.063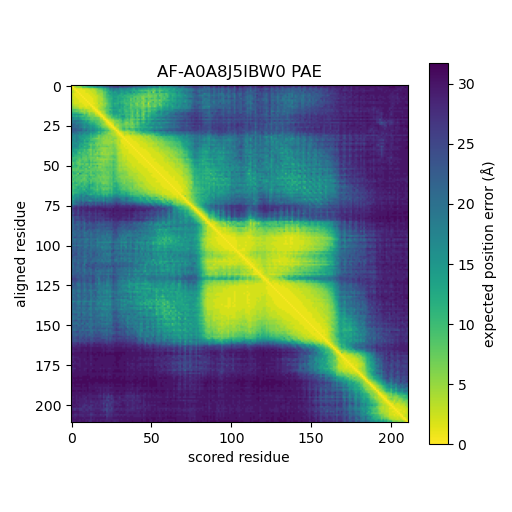 1.00 61.72 72 ASN A C 1
ATOM 591 O O . ASN A 1 72 ? -4.410 6.986 22.989 1.00 61.72 72 ASN A O 1
ATOM 595 N N . GLN A 1 73 ? -2.416 7.544 22.162 1.00 59.59 73 GLN A N 1
ATOM 596 C CA . GLN A 1 73 ? -1.655 7.204 23.374 1.00 59.59 73 GLN A CA 1
ATOM 597 C C . GLN A 1 73 ? -2.034 8.111 24.548 1.00 59.59 73 GLN A C 1
ATOM 599 O O . GLN A 1 73 ? -2.220 7.613 25.654 1.00 59.59 73 GLN A O 1
ATOM 604 N N . ASN A 1 74 ? -2.254 9.404 24.294 1.00 59.12 74 ASN A N 1
ATOM 605 C CA . ASN A 1 74 ? -2.760 10.342 25.300 1.00 59.12 74 ASN A CA 1
ATOM 606 C C . ASN A 1 74 ? -4.200 10.016 25.740 1.00 59.12 74 ASN A C 1
ATOM 608 O O . ASN A 1 74 ? -4.583 10.320 26.864 1.00 59.12 74 ASN A O 1
ATOM 612 N N . THR A 1 75 ? -5.001 9.369 24.886 1.00 57.31 75 THR A N 1
ATOM 613 C CA . THR A 1 75 ? -6.331 8.838 25.252 1.00 57.31 75 THR A CA 1
ATOM 614 C C . THR A 1 75 ? -6.281 7.424 25.845 1.00 57.31 75 THR A C 1
ATOM 616 O O . THR A 1 75 ? -7.268 6.961 26.413 1.00 57.31 75 THR A O 1
ATOM 619 N N . THR A 1 76 ? -5.147 6.724 25.746 1.00 51.78 76 THR A N 1
ATOM 620 C CA . THR A 1 76 ? -4.960 5.332 26.183 1.00 51.78 76 THR A CA 1
ATOM 621 C C . THR A 1 76 ? -3.650 5.144 26.952 1.00 51.78 76 THR A C 1
ATOM 623 O O . THR A 1 76 ? -2.857 4.260 26.623 1.00 51.78 76 THR A O 1
ATOM 626 N N . GLU A 1 77 ? -3.449 5.888 28.047 1.00 45.22 77 GLU A N 1
ATOM 627 C CA . GLU A 1 77 ? -2.307 5.748 28.983 1.00 45.22 77 GLU A CA 1
ATOM 628 C C . GLU A 1 77 ? -2.100 4.322 29.577 1.00 45.22 77 GLU A C 1
ATOM 630 O O . GLU A 1 77 ? -1.252 4.114 30.439 1.00 45.22 77 GLU A O 1
ATOM 635 N N . GLY A 1 78 ? -2.818 3.290 29.116 1.00 44.91 78 GLY A N 1
ATOM 636 C CA . GLY A 1 78 ? -2.712 1.909 29.593 1.00 44.91 78 GLY A CA 1
ATOM 637 C C . GLY A 1 78 ? -2.214 0.842 28.608 1.00 44.91 78 GLY A C 1
ATOM 638 O O . GLY A 1 78 ? -2.061 -0.301 29.039 1.00 44.91 78 GLY A O 1
ATOM 639 N N . ARG A 1 79 ? -1.977 1.102 27.310 1.00 47.56 79 ARG A N 1
ATOM 640 C CA . ARG A 1 79 ? -1.543 0.025 26.383 1.00 47.56 79 ARG A CA 1
ATOM 641 C C . ARG A 1 79 ? -0.398 0.433 25.457 1.00 47.56 79 ARG A C 1
ATOM 643 O O . ARG A 1 79 ? -0.588 1.091 24.444 1.00 47.56 79 ARG A O 1
ATOM 650 N N . SER A 1 80 ? 0.791 -0.057 25.815 1.00 43.59 80 SER A N 1
ATOM 651 C CA . SER A 1 80 ? 2.027 -0.039 25.026 1.00 43.59 80 SER A CA 1
ATOM 652 C C . SER A 1 80 ? 1.794 -0.448 23.569 1.00 43.59 80 SER A C 1
ATOM 654 O O . SER A 1 80 ? 1.463 -1.601 23.285 1.00 43.59 80 SER A O 1
ATOM 656 N N . VAL A 1 81 ? 2.025 0.482 22.639 1.00 49.72 81 VAL A N 1
ATOM 657 C CA . VAL A 1 81 ? 2.212 0.161 21.221 1.00 49.72 81 VAL A CA 1
ATOM 658 C C . VAL A 1 81 ? 3.322 1.045 20.664 1.00 49.72 81 VAL A C 1
ATOM 660 O O . VAL A 1 81 ? 3.123 2.233 20.425 1.00 49.72 81 VAL A O 1
ATOM 663 N N . GLY A 1 82 ? 4.498 0.463 20.432 1.00 47.31 82 GLY A N 1
ATOM 664 C CA . GLY A 1 82 ? 5.612 1.188 19.827 1.00 47.31 82 GLY A CA 1
ATOM 665 C C . GLY A 1 82 ? 6.790 0.297 19.462 1.00 47.31 82 GLY A C 1
ATOM 666 O O . GLY A 1 82 ? 7.844 0.395 20.077 1.00 47.31 82 GLY A O 1
ATOM 667 N N . LEU A 1 83 ? 6.628 -0.573 18.460 1.00 52.53 83 LEU A N 1
ATOM 668 C CA . LEU A 1 83 ? 7.758 -1.266 17.836 1.00 52.53 83 LEU A CA 1
ATOM 669 C C . LEU A 1 83 ? 8.144 -0.540 16.545 1.00 52.53 83 LEU A C 1
ATOM 671 O O . LEU A 1 83 ? 7.354 -0.449 15.605 1.00 52.53 83 LEU A O 1
ATOM 675 N N . PHE A 1 84 ? 9.365 -0.010 16.522 1.00 50.03 84 PHE A N 1
ATOM 676 C CA . PHE A 1 84 ? 9.979 0.607 15.351 1.00 50.03 84 PHE A CA 1
ATOM 677 C C . PHE A 1 84 ? 10.202 -0.475 14.274 1.00 50.03 84 PHE A C 1
ATOM 679 O O . PHE A 1 84 ? 10.917 -1.455 14.496 1.00 50.03 84 PHE A O 1
ATOM 686 N N . MET A 1 85 ? 9.551 -0.344 13.115 1.00 58.19 85 MET A N 1
ATOM 687 C CA . MET A 1 85 ? 9.626 -1.322 12.020 1.00 58.19 85 MET A CA 1
ATOM 688 C C . MET A 1 85 ? 10.786 -0.978 11.070 1.00 58.19 85 MET A C 1
ATOM 690 O O . MET A 1 85 ? 10.704 -0.032 10.294 1.00 58.19 85 MET A O 1
ATOM 694 N N . SER A 1 86 ? 11.869 -1.760 11.119 1.00 73.19 86 SER A N 1
ATOM 695 C CA . SER A 1 86 ? 12.923 -1.782 10.088 1.00 73.19 86 SER A CA 1
ATOM 696 C C . SER A 1 86 ? 12.491 -2.647 8.898 1.00 73.19 86 SER A C 1
ATOM 698 O O . SER A 1 86 ? 11.731 -3.590 9.096 1.00 73.19 86 SER A O 1
ATOM 700 N N . TYR A 1 87 ? 13.018 -2.410 7.687 1.00 69.19 87 TYR A N 1
ATOM 701 C CA . TYR A 1 87 ? 12.702 -3.237 6.506 1.00 69.19 87 TYR A CA 1
ATOM 702 C C . TYR A 1 87 ? 12.970 -4.735 6.741 1.00 69.19 87 TYR A C 1
ATOM 704 O O . TYR A 1 87 ? 12.219 -5.574 6.251 1.00 69.19 87 TYR A O 1
ATOM 712 N N . ILE A 1 88 ? 13.992 -5.064 7.542 1.00 68.75 88 ILE A N 1
ATOM 713 C CA . ILE A 1 88 ? 14.324 -6.439 7.947 1.00 68.75 88 ILE A CA 1
ATOM 714 C C . ILE A 1 88 ? 13.184 -7.039 8.779 1.00 68.75 88 ILE A C 1
ATOM 716 O O . ILE A 1 88 ? 12.757 -8.167 8.545 1.00 68.75 88 ILE A O 1
ATOM 720 N N . ASN A 1 89 ? 12.638 -6.256 9.710 1.00 72.19 89 ASN A N 1
ATOM 721 C CA . ASN A 1 89 ? 11.505 -6.671 10.535 1.00 72.19 89 ASN A CA 1
ATOM 722 C C . ASN A 1 89 ? 10.227 -6.774 9.685 1.00 72.19 89 ASN A C 1
ATOM 724 O O . ASN A 1 89 ? 9.436 -7.694 9.875 1.00 72.19 89 ASN A O 1
ATOM 728 N N . THR A 1 90 ? 10.054 -5.887 8.700 1.00 79.94 90 THR A N 1
ATOM 729 C CA . THR A 1 90 ? 8.918 -5.901 7.769 1.00 79.94 90 THR A CA 1
ATOM 730 C C . THR A 1 90 ? 8.906 -7.155 6.895 1.00 79.94 90 THR A C 1
ATOM 732 O O . THR A 1 90 ? 7.845 -7.748 6.712 1.00 79.94 90 THR A O 1
ATOM 735 N N . GLN A 1 91 ? 10.064 -7.617 6.409 1.00 81.44 91 GLN A N 1
ATOM 736 C CA . GLN A 1 91 ? 10.162 -8.851 5.614 1.00 81.44 91 GLN A CA 1
ATOM 737 C C . GLN A 1 91 ? 9.707 -10.103 6.378 1.00 81.44 91 GLN A C 1
ATOM 739 O O . GLN A 1 91 ? 9.254 -11.074 5.773 1.00 81.44 91 GLN A O 1
ATOM 744 N N . ALA A 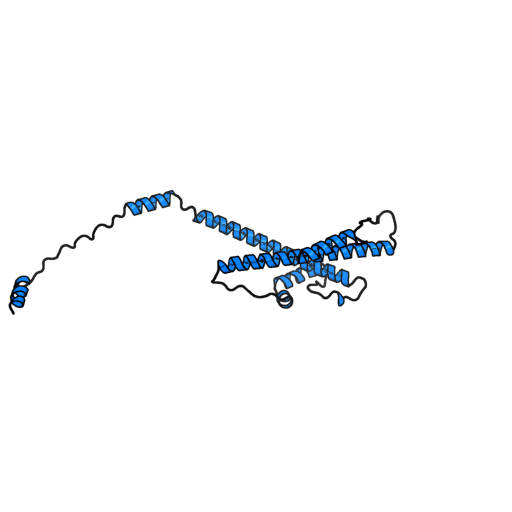1 92 ? 9.802 -10.087 7.709 1.00 79.25 92 ALA A N 1
ATOM 745 C CA . ALA A 1 92 ? 9.369 -11.196 8.549 1.00 79.25 92 ALA A CA 1
ATOM 746 C C . ALA A 1 92 ? 7.846 -11.232 8.791 1.00 79.25 92 ALA A C 1
ATOM 748 O O . ALA A 1 92 ? 7.340 -12.258 9.251 1.00 79.25 92 ALA A O 1
ATOM 749 N N . THR A 1 93 ? 7.117 -10.150 8.485 1.00 85.44 93 THR A N 1
ATOM 750 C CA . THR A 1 93 ? 5.669 -10.047 8.744 1.00 85.44 93 THR A CA 1
ATOM 751 C C . THR A 1 93 ? 4.849 -10.998 7.870 1.00 85.44 93 THR A C 1
ATOM 753 O O . THR A 1 93 ? 5.219 -11.291 6.732 1.00 85.44 93 THR A O 1
ATOM 756 N N . SER A 1 94 ? 3.710 -11.474 8.387 1.00 86.56 94 SER A N 1
ATOM 757 C CA . SER A 1 94 ? 2.826 -12.383 7.641 1.00 86.56 94 SER A CA 1
ATOM 758 C C . SER A 1 94 ? 2.267 -11.722 6.382 1.00 86.56 94 SER A C 1
ATOM 760 O O . SER A 1 94 ? 2.381 -12.292 5.306 1.00 86.56 94 SER A O 1
ATOM 762 N N . SER A 1 95 ? 1.811 -10.468 6.486 1.00 86.69 95 SER A N 1
ATOM 763 C CA . SER A 1 95 ? 1.286 -9.697 5.352 1.00 86.69 95 SER A CA 1
ATOM 764 C C . SER A 1 95 ? 2.290 -9.549 4.213 1.00 86.69 95 SER A C 1
ATOM 766 O O . SER A 1 95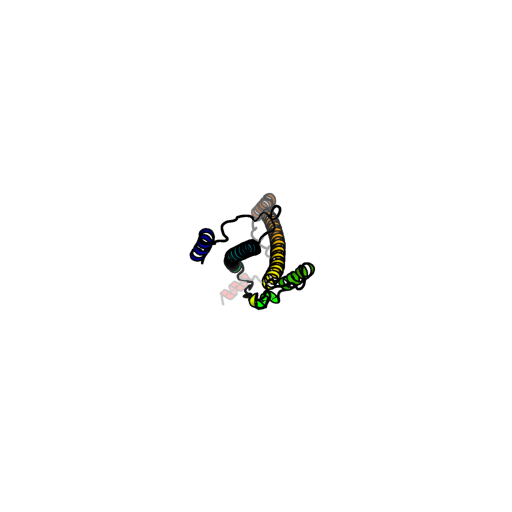 ? 1.910 -9.542 3.049 1.00 86.69 95 SER A O 1
ATOM 768 N N . TYR A 1 96 ? 3.581 -9.439 4.533 1.00 90.19 96 TYR A N 1
ATOM 769 C CA . TYR A 1 96 ? 4.622 -9.357 3.515 1.00 90.19 96 TYR A CA 1
ATOM 770 C C . TYR A 1 96 ? 4.838 -10.694 2.797 1.00 90.19 96 TYR A C 1
ATOM 772 O O . TYR A 1 96 ? 4.965 -10.727 1.575 1.00 90.19 96 TYR A O 1
ATOM 780 N N . LYS A 1 97 ? 4.845 -11.803 3.545 1.00 91.44 97 LYS A N 1
ATOM 781 C CA . LYS A 1 97 ? 4.975 -13.157 2.983 1.00 91.44 97 LYS A CA 1
ATOM 782 C C . LYS A 1 97 ? 3.764 -13.543 2.138 1.00 91.44 97 LYS A C 1
ATOM 784 O O . LYS A 1 97 ? 3.936 -14.080 1.051 1.00 91.44 97 LYS A O 1
ATOM 789 N N . GLU A 1 98 ? 2.566 -13.226 2.616 1.00 91.56 98 GLU A N 1
ATOM 790 C CA . GLU A 1 98 ? 1.310 -13.423 1.888 1.00 91.56 98 GLU A CA 1
ATOM 791 C C . GLU A 1 98 ? 1.302 -12.623 0.583 1.00 91.56 98 GLU A C 1
ATOM 793 O O . GLU A 1 98 ? 0.946 -13.163 -0.460 1.00 91.56 98 GLU A O 1
ATOM 798 N N . ALA A 1 99 ? 1.767 -11.368 0.612 1.00 90.94 99 ALA A N 1
ATOM 799 C CA . ALA A 1 99 ? 1.856 -10.550 -0.592 1.00 90.94 99 ALA A CA 1
ATOM 800 C C . ALA A 1 99 ? 2.811 -11.143 -1.638 1.00 90.94 99 ALA A C 1
ATOM 802 O O . ALA A 1 99 ? 2.458 -11.183 -2.812 1.00 90.94 99 ALA A O 1
ATOM 803 N N . LEU A 1 100 ? 3.982 -11.644 -1.226 1.00 92.38 100 LEU A N 1
ATOM 804 C CA . LEU A 1 100 ? 4.904 -12.344 -2.130 1.00 92.38 100 LEU A CA 1
ATOM 805 C C . LEU A 1 100 ? 4.282 -13.623 -2.701 1.00 92.38 100 LEU A C 1
ATOM 807 O O . LEU A 1 100 ? 4.358 -13.872 -3.899 1.00 92.38 100 LEU A O 1
ATOM 811 N N . GLN A 1 101 ? 3.611 -14.415 -1.863 1.00 94.31 101 GLN A N 1
ATOM 812 C CA . GLN A 1 101 ? 2.947 -15.637 -2.310 1.00 94.31 101 GLN A CA 1
ATOM 813 C C . GLN A 1 101 ? 1.826 -15.352 -3.319 1.00 94.31 101 GLN A C 1
ATOM 815 O O . GLN A 1 101 ? 1.682 -16.081 -4.298 1.00 94.31 101 GLN A O 1
ATOM 820 N N . ALA A 1 102 ? 1.040 -14.297 -3.101 1.00 92.62 102 ALA A N 1
ATOM 821 C CA . ALA A 1 102 ? -0.031 -13.902 -4.008 1.00 92.62 102 ALA A CA 1
ATOM 822 C C . ALA A 1 102 ? 0.511 -13.441 -5.370 1.00 92.62 102 ALA A C 1
ATOM 824 O O . ALA A 1 102 ? -0.062 -13.775 -6.407 1.00 92.62 102 ALA A O 1
ATOM 825 N N . THR A 1 103 ? 1.632 -12.714 -5.390 1.00 93.44 103 THR A N 1
ATOM 826 C CA . THR A 1 103 ? 2.225 -12.217 -6.640 1.00 93.44 103 THR A CA 1
ATOM 827 C C . THR A 1 103 ? 3.083 -13.248 -7.368 1.00 93.44 103 THR A C 1
ATOM 829 O O . THR A 1 103 ? 3.316 -13.096 -8.567 1.00 93.44 103 THR A O 1
ATOM 832 N N . GLU A 1 104 ? 3.473 -14.337 -6.702 1.00 94.25 104 GLU A N 1
ATOM 833 C CA . GLU A 1 104 ? 4.163 -15.478 -7.316 1.00 94.25 104 GLU A CA 1
ATOM 834 C C . GLU A 1 104 ? 3.355 -16.089 -8.472 1.00 94.25 104 GLU A C 1
ATOM 836 O O . GLU A 1 104 ? 3.919 -16.457 -9.500 1.00 94.25 104 GLU A O 1
ATOM 841 N N . ALA A 1 105 ? 2.025 -16.149 -8.331 1.00 90.69 105 ALA A N 1
ATOM 842 C CA . ALA A 1 105 ? 1.124 -16.679 -9.356 1.00 90.69 105 ALA A CA 1
ATOM 843 C C . ALA A 1 105 ? 1.024 -15.784 -10.605 1.00 90.69 105 ALA A C 1
ATOM 845 O O . ALA A 1 105 ? 0.622 -16.261 -11.665 1.00 90.69 105 ALA A O 1
ATOM 846 N N . ILE A 1 106 ? 1.374 -14.499 -10.483 1.00 89.88 106 ILE A N 1
ATOM 847 C CA . ILE A 1 106 ? 1.371 -13.544 -11.596 1.00 89.88 106 ILE A CA 1
ATOM 848 C C . ILE A 1 106 ? 2.666 -13.694 -12.392 1.00 89.88 106 ILE A C 1
ATOM 850 O O . ILE A 1 106 ? 2.630 -13.912 -13.602 1.00 89.88 106 ILE A O 1
ATOM 854 N N . GLU A 1 107 ? 3.815 -13.570 -11.721 1.00 86.38 107 GLU A N 1
ATOM 855 C CA . GLU A 1 107 ? 5.117 -13.646 -12.382 1.00 86.38 107 GLU A CA 1
ATOM 856 C C . GLU A 1 107 ? 6.226 -14.120 -11.430 1.00 86.38 107 GLU A C 1
ATOM 858 O O . GLU A 1 107 ? 6.804 -13.342 -10.667 1.00 86.38 107 GLU A O 1
ATOM 863 N N . ALA A 1 108 ? 6.579 -15.402 -11.528 1.00 88.19 108 ALA A N 1
ATOM 864 C CA . ALA A 1 108 ? 7.634 -16.011 -10.726 1.00 88.19 108 ALA A CA 1
ATOM 865 C C . ALA A 1 108 ? 9.059 -15.612 -11.195 1.00 88.19 108 ALA A C 1
ATOM 867 O O . ALA A 1 108 ? 9.311 -15.438 -12.395 1.00 88.19 108 ALA A O 1
ATOM 868 N N . PRO A 1 109 ? 10.044 -15.475 -10.286 1.00 91.94 109 PRO A N 1
ATOM 869 C CA . PRO A 1 109 ? 9.859 -15.334 -8.843 1.00 91.94 109 PRO A CA 1
ATOM 870 C C . PRO A 1 109 ? 9.267 -13.964 -8.495 1.00 91.94 109 PRO A C 1
ATOM 872 O O . PRO A 1 109 ? 9.637 -12.962 -9.119 1.00 91.94 109 PRO A O 1
ATOM 875 N N . SER A 1 110 ? 8.415 -13.914 -7.473 1.00 91.94 110 SER A N 1
ATOM 876 C CA . SER A 1 110 ? 7.958 -12.668 -6.856 1.00 91.94 110 SER A CA 1
ATOM 877 C C . SER A 1 110 ? 9.133 -11.914 -6.231 1.00 91.94 110 SER A C 1
ATOM 879 O O . SER A 1 110 ? 10.061 -12.503 -5.667 1.00 91.94 110 SER A O 1
ATOM 881 N N . LEU A 1 111 ? 9.121 -10.583 -6.338 1.00 91.81 111 LEU A N 1
ATOM 882 C CA . LEU A 1 111 ? 10.183 -9.740 -5.790 1.00 91.81 111 LEU A CA 1
ATOM 883 C C . LEU A 1 111 ? 9.625 -8.735 -4.792 1.00 91.81 111 LEU A C 1
ATOM 885 O O . LEU A 1 111 ? 8.637 -8.051 -5.042 1.00 91.81 111 LEU A O 1
ATOM 889 N N . GLY A 1 112 ? 10.295 -8.651 -3.647 1.00 88.69 112 GLY A N 1
ATOM 890 C CA . GLY A 1 112 ? 10.014 -7.696 -2.586 1.00 88.69 112 GLY A CA 1
ATOM 891 C C . GLY A 1 112 ? 11.038 -6.562 -2.569 1.00 88.69 112 GLY A C 1
ATOM 892 O O . GLY A 1 112 ? 11.341 -5.961 -3.596 1.00 88.69 112 GLY A O 1
ATOM 893 N N . PHE A 1 113 ? 11.623 -6.267 -1.407 1.00 87.25 113 PHE A N 1
ATOM 894 C CA . PHE A 1 113 ? 12.744 -5.333 -1.309 1.00 87.25 113 PHE A CA 1
ATOM 895 C C . PHE A 1 113 ? 13.962 -5.954 -1.998 1.00 87.25 113 PHE A C 1
ATOM 897 O O . PHE A 1 113 ? 14.547 -6.907 -1.489 1.00 87.25 113 PHE A O 1
ATOM 904 N N . CYS A 1 114 ? 14.341 -5.420 -3.156 1.00 83.94 114 CYS A N 1
ATOM 905 C CA . CYS A 1 114 ? 15.479 -5.897 -3.931 1.00 83.94 114 CYS A CA 1
ATOM 906 C C . CYS A 1 114 ? 16.387 -4.735 -4.337 1.00 83.94 114 CYS A C 1
ATOM 908 O O . CYS A 1 114 ? 15.921 -3.623 -4.597 1.00 83.94 114 CYS A O 1
ATOM 910 N N . LYS A 1 115 ? 17.694 -4.993 -4.423 1.00 84.81 115 LYS A N 1
ATOM 911 C CA . LYS A 1 115 ? 18.653 -4.029 -4.965 1.00 84.81 115 LYS A CA 1
ATOM 912 C C . LYS A 1 115 ? 18.686 -4.168 -6.478 1.00 84.81 115 LYS A C 1
ATOM 914 O O . LYS A 1 115 ? 19.156 -5.168 -7.006 1.00 84.81 115 LYS A O 1
ATOM 919 N N . LEU A 1 116 ? 18.221 -3.140 -7.180 1.00 81.56 116 LEU A N 1
ATOM 920 C CA . LEU A 1 116 ? 18.189 -3.137 -8.646 1.00 81.56 116 LEU A CA 1
ATOM 921 C C . LEU A 1 116 ? 19.589 -3.267 -9.272 1.00 81.56 116 LEU A C 1
ATOM 923 O O . LEU A 1 116 ? 19.719 -3.820 -10.357 1.00 81.56 116 LEU A O 1
ATOM 927 N N . ALA A 1 117 ? 20.636 -2.828 -8.565 1.00 81.06 117 ALA A N 1
ATOM 928 C CA . ALA A 1 117 ? 22.029 -2.960 -8.998 1.00 81.06 117 ALA A CA 1
ATOM 929 C C . ALA A 1 117 ? 22.501 -4.420 -9.158 1.00 81.06 117 ALA A C 1
ATOM 931 O O . ALA A 1 117 ? 23.450 -4.674 -9.901 1.00 81.06 117 ALA A O 1
ATOM 932 N N . ASP A 1 118 ? 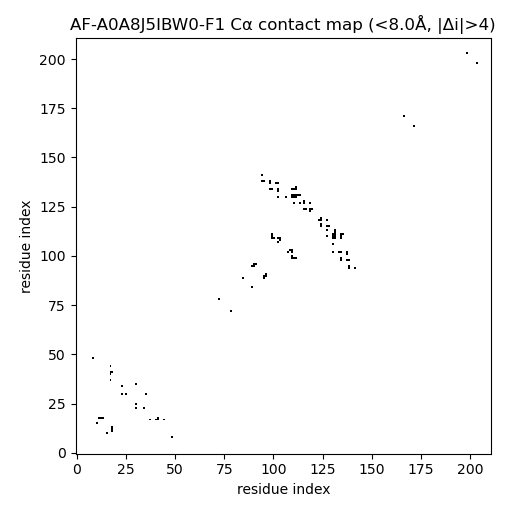21.837 -5.375 -8.499 1.00 84.69 118 ASP A N 1
ATOM 933 C CA . ASP A 1 118 ? 22.192 -6.794 -8.576 1.00 84.69 118 ASP A CA 1
ATOM 934 C C . ASP A 1 118 ? 21.667 -7.449 -9.874 1.00 84.69 118 ASP A C 1
ATOM 936 O O . ASP A 1 118 ? 22.146 -8.508 -10.281 1.00 84.69 118 ASP A O 1
ATOM 940 N N . TYR A 1 119 ? 20.740 -6.792 -10.584 1.00 85.06 119 TYR A N 1
ATOM 941 C CA . TYR A 1 119 ? 20.111 -7.291 -11.810 1.00 85.06 119 TYR A CA 1
ATOM 942 C C . TYR A 1 119 ? 20.879 -6.844 -13.055 1.00 85.06 119 TYR A C 1
ATOM 944 O O . TYR A 1 119 ? 20.561 -5.846 -13.706 1.00 85.06 119 TYR A O 1
ATOM 952 N N . LYS A 1 120 ? 21.919 -7.609 -13.395 1.00 79.75 120 LYS A N 1
ATOM 953 C CA . LYS A 1 120 ? 22.803 -7.330 -14.532 1.00 79.75 120 LYS A CA 1
ATOM 954 C C . LYS A 1 120 ? 22.191 -7.842 -15.839 1.00 79.75 120 LYS A C 1
ATOM 956 O O . LYS A 1 120 ? 22.223 -9.031 -16.129 1.00 79.75 120 LYS A O 1
ATOM 961 N N . GLY A 1 121 ? 21.650 -6.932 -16.642 1.00 80.31 121 GLY A N 1
ATOM 962 C CA . GLY A 1 121 ? 21.144 -7.218 -17.986 1.00 80.31 121 GLY A CA 1
ATOM 963 C C . GLY A 1 121 ? 20.308 -6.058 -18.516 1.00 80.31 121 GLY A C 1
ATOM 964 O O . GLY A 1 121 ? 19.675 -5.361 -17.727 1.00 80.31 121 GLY A O 1
ATOM 965 N N . ALA A 1 122 ? 20.283 -5.860 -19.839 1.00 77.06 122 ALA A N 1
ATOM 966 C CA . ALA A 1 122 ? 19.656 -4.690 -20.470 1.00 77.06 122 ALA A CA 1
ATOM 967 C C . ALA A 1 122 ? 18.191 -4.461 -20.047 1.00 77.06 122 ALA A C 1
ATOM 969 O O . ALA A 1 122 ? 17.765 -3.320 -19.922 1.00 77.06 122 ALA A O 1
ATOM 970 N N . LEU A 1 123 ? 17.442 -5.540 -19.783 1.00 82.50 123 LEU A N 1
ATOM 971 C CA . LEU A 1 123 ? 16.041 -5.488 -19.339 1.00 82.50 123 LEU A CA 1
ATOM 972 C C . LEU A 1 123 ? 15.826 -6.035 -17.918 1.00 82.50 123 LEU A C 1
ATOM 974 O O . LEU A 1 123 ? 14.726 -5.939 -17.377 1.00 82.50 123 LEU A O 1
ATOM 978 N N . SER A 1 124 ? 16.861 -6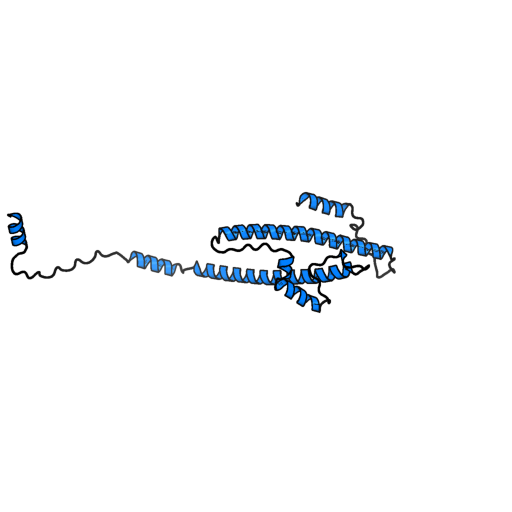.596 -17.287 1.00 84.69 124 SER A N 1
ATOM 979 C CA . SER A 1 124 ? 16.711 -7.335 -16.028 1.00 84.69 124 SER A CA 1
ATOM 980 C C . SER A 1 124 ? 16.294 -6.435 -14.862 1.00 84.69 124 SER A C 1
ATOM 982 O O . SER A 1 124 ? 15.487 -6.856 -14.038 1.00 84.69 124 SER A O 1
ATOM 984 N N . GLY A 1 125 ? 16.806 -5.201 -14.797 1.00 83.31 125 GLY A N 1
ATOM 985 C CA . GLY A 1 125 ? 16.404 -4.229 -13.775 1.00 83.31 125 GLY A CA 1
ATOM 986 C C . GLY A 1 125 ? 14.959 -3.750 -13.948 1.00 83.31 125 GLY A C 1
ATOM 987 O O . GLY A 1 125 ? 14.246 -3.553 -12.964 1.00 83.31 125 GLY A O 1
ATOM 988 N N . THR A 1 126 ? 14.491 -3.628 -15.192 1.00 83.81 126 THR A N 1
ATOM 989 C CA . THR A 1 126 ? 13.100 -3.266 -15.494 1.00 83.81 126 THR A CA 1
ATOM 990 C C . THR A 1 126 ? 12.146 -4.379 -15.077 1.00 83.81 126 THR A C 1
ATOM 992 O O . THR A 1 126 ? 11.182 -4.112 -14.366 1.00 83.81 126 THR A O 1
ATOM 995 N N . ILE A 1 127 ? 12.459 -5.632 -15.424 1.00 87.38 127 ILE A N 1
ATOM 996 C CA . ILE A 1 127 ? 11.687 -6.810 -14.995 1.00 87.38 127 ILE A CA 1
ATOM 997 C C . ILE A 1 127 ? 11.642 -6.890 -13.464 1.00 87.38 127 ILE A C 1
ATOM 999 O O . ILE A 1 127 ? 10.578 -7.087 -12.882 1.00 87.38 127 ILE A O 1
ATOM 1003 N N . ALA A 1 128 ? 12.775 -6.663 -12.793 1.00 87.81 128 ALA A N 1
ATOM 1004 C CA . ALA A 1 128 ? 12.815 -6.664 -11.335 1.00 87.81 128 ALA A CA 1
ATOM 1005 C C . ALA A 1 128 ? 11.922 -5.573 -10.715 1.00 87.81 128 ALA A C 1
ATOM 1007 O O . ALA A 1 128 ? 11.251 -5.810 -9.711 1.00 87.81 128 ALA A O 1
ATOM 1008 N N . THR A 1 129 ? 11.876 -4.395 -11.344 1.00 85.75 129 THR A N 1
ATOM 1009 C CA . THR A 1 129 ? 11.026 -3.275 -10.915 1.00 85.75 129 THR A CA 1
ATOM 1010 C C . THR A 1 129 ? 9.542 -3.594 -11.084 1.00 85.75 129 THR A C 1
ATOM 1012 O O . THR A 1 129 ? 8.758 -3.308 -10.185 1.00 85.75 129 THR A O 1
ATOM 1015 N N . ILE A 1 130 ? 9.156 -4.222 -12.199 1.00 89.06 130 ILE A N 1
ATOM 1016 C CA . ILE A 1 130 ? 7.769 -4.640 -12.464 1.00 89.06 130 ILE A CA 1
ATOM 1017 C C . ILE A 1 130 ? 7.301 -5.631 -11.394 1.00 89.06 130 ILE A C 1
ATOM 1019 O O . ILE A 1 130 ? 6.271 -5.427 -10.755 1.00 89.06 130 ILE A O 1
ATOM 1023 N N . LYS A 1 131 ? 8.107 -6.656 -11.116 1.00 91.62 131 LYS A N 1
ATOM 1024 C CA . LYS A 1 131 ? 7.806 -7.661 -10.088 1.00 91.62 131 LYS A CA 1
ATOM 1025 C C . LYS A 1 131 ? 7.710 -7.057 -8.688 1.00 91.62 131 LYS A C 1
ATOM 1027 O O . LYS A 1 131 ? 6.809 -7.402 -7.928 1.00 91.62 131 LYS A O 1
ATOM 1032 N N . GLN A 1 132 ? 8.599 -6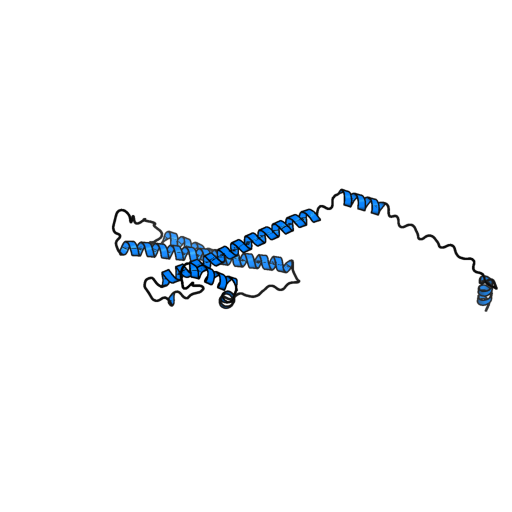.119 -8.358 1.00 90.94 132 GLN A N 1
ATOM 1033 C CA . GLN A 1 132 ? 8.522 -5.367 -7.106 1.00 90.94 132 GLN A CA 1
ATOM 1034 C C . GLN A 1 132 ? 7.243 -4.520 -7.021 1.00 90.94 132 GLN A C 1
ATOM 1036 O O . GLN A 1 132 ? 6.622 -4.465 -5.958 1.00 90.94 132 GLN A O 1
ATOM 1041 N N . ALA A 1 133 ? 6.828 -3.888 -8.121 1.00 90.56 133 ALA A N 1
ATOM 1042 C CA . ALA A 1 133 ? 5.596 -3.106 -8.182 1.00 90.56 133 ALA A CA 1
ATOM 1043 C C . ALA A 1 133 ? 4.352 -3.978 -7.957 1.00 90.56 133 ALA A C 1
ATOM 1045 O O . ALA A 1 133 ? 3.469 -3.575 -7.204 1.00 90.56 133 ALA A O 1
ATOM 1046 N N . ASN A 1 134 ? 4.311 -5.197 -8.504 1.00 92.75 134 ASN A N 1
ATOM 1047 C CA . ASN A 1 134 ? 3.219 -6.142 -8.243 1.00 92.75 134 ASN A CA 1
ATOM 1048 C C . ASN A 1 134 ? 3.068 -6.418 -6.738 1.00 92.75 134 ASN A C 1
ATOM 1050 O O . ASN A 1 134 ? 1.970 -6.321 -6.191 1.00 92.75 134 ASN A O 1
ATOM 1054 N N . THR A 1 135 ? 4.175 -6.686 -6.040 1.00 91.62 135 THR A N 1
ATOM 1055 C CA . THR A 1 135 ? 4.169 -6.912 -4.583 1.00 91.62 135 THR A CA 1
ATOM 1056 C C . THR A 1 135 ? 3.731 -5.667 -3.808 1.00 91.62 135 THR A C 1
ATOM 1058 O O . THR A 1 135 ? 2.999 -5.777 -2.825 1.00 91.62 135 THR A O 1
ATOM 1061 N N . GLN A 1 136 ? 4.131 -4.469 -4.246 1.00 90.00 136 GLN A N 1
ATOM 1062 C CA . GLN A 1 136 ? 3.671 -3.213 -3.642 1.00 90.00 136 GLN A CA 1
ATOM 1063 C C . GLN A 1 136 ? 2.161 -3.015 -3.811 1.00 90.00 136 GLN A C 1
ATOM 1065 O O . GLN A 1 136 ? 1.492 -2.642 -2.850 1.00 90.00 136 GLN A O 1
ATOM 1070 N N . ILE A 1 137 ? 1.619 -3.292 -5.000 1.00 92.12 137 ILE A N 1
ATOM 1071 C CA . ILE A 1 137 ? 0.181 -3.197 -5.275 1.00 92.12 137 ILE A CA 1
ATOM 1072 C C . ILE A 1 137 ? -0.592 -4.163 -4.379 1.00 92.12 137 ILE A C 1
ATOM 1074 O O . ILE A 1 137 ? -1.551 -3.745 -3.737 1.00 92.12 137 ILE A O 1
ATOM 1078 N N . GLN A 1 138 ? -0.143 -5.414 -4.252 1.00 91.62 138 GLN A N 1
ATOM 1079 C CA . GLN A 1 138 ? -0.794 -6.388 -3.374 1.00 91.62 138 GLN A CA 1
ATOM 1080 C C . GLN A 1 138 ? -0.829 -5.916 -1.913 1.00 91.62 138 GLN A C 1
ATOM 1082 O O . GLN A 1 138 ? -1.862 -6.006 -1.255 1.00 91.62 138 GLN A O 1
ATOM 1087 N N . LEU A 1 139 ? 0.276 -5.356 -1.411 1.00 90.69 139 LEU A N 1
ATOM 1088 C CA . LEU A 1 139 ? 0.323 -4.784 -0.062 1.00 90.69 139 LEU A CA 1
ATOM 1089 C C . LEU A 1 139 ? -0.647 -3.605 0.106 1.00 90.69 139 LEU A C 1
ATOM 1091 O O . LEU A 1 139 ? -1.272 -3.486 1.158 1.00 90.69 139 LEU A O 1
ATOM 1095 N N . LEU A 1 140 ? -0.789 -2.748 -0.911 1.00 88.25 140 LEU A N 1
ATOM 1096 C CA . LEU A 1 140 ? -1.744 -1.635 -0.895 1.00 88.25 140 LEU A CA 1
ATOM 1097 C C . LEU A 1 140 ? -3.195 -2.125 -0.896 1.00 88.25 140 LEU A C 1
ATOM 1099 O O . LEU A 1 140 ? -3.998 -1.598 -0.130 1.00 88.25 140 LEU A O 1
ATOM 1103 N N . VAL A 1 141 ? -3.518 -3.154 -1.682 1.00 91.38 141 VAL A N 1
ATOM 1104 C CA . VAL A 1 141 ? -4.844 -3.794 -1.672 1.00 91.38 141 VAL A CA 1
ATOM 1105 C C . VAL A 1 141 ? -5.154 -4.350 -0.282 1.00 91.38 141 VAL A C 1
ATOM 1107 O O . VAL A 1 141 ? -6.194 -4.034 0.286 1.00 91.38 141 VAL A O 1
ATOM 1110 N N . THR A 1 142 ? -4.215 -5.068 0.340 1.00 87.25 142 THR A N 1
ATOM 1111 C CA . THR A 1 142 ? -4.400 -5.578 1.710 1.00 87.25 142 THR A CA 1
ATOM 1112 C C . THR A 1 142 ? -4.576 -4.459 2.746 1.00 87.25 142 THR A C 1
ATOM 1114 O O . THR A 1 142 ? -5.288 -4.635 3.736 1.00 87.25 142 THR A O 1
ATOM 1117 N N . ILE A 1 143 ? -3.929 -3.302 2.566 1.00 85.88 143 ILE A N 1
ATOM 1118 C CA . ILE A 1 143 ? -4.157 -2.131 3.427 1.00 85.88 143 ILE A CA 1
ATOM 1119 C C . ILE A 1 143 ? -5.571 -1.583 3.221 1.00 85.88 143 ILE A C 1
ATOM 1121 O O . ILE A 1 143 ? -6.234 -1.289 4.214 1.00 85.88 143 ILE A O 1
ATOM 1125 N N . LEU A 1 144 ? -6.033 -1.472 1.973 1.00 88.81 144 LEU A N 1
ATOM 1126 C CA . LEU A 1 144 ? -7.373 -0.990 1.639 1.00 88.81 144 LEU A CA 1
ATOM 1127 C C . LEU A 1 144 ? -8.455 -1.874 2.277 1.00 88.81 144 LEU A C 1
ATOM 1129 O O . LEU A 1 144 ? -9.302 -1.362 3.000 1.00 88.81 144 LEU A O 1
ATOM 1133 N N . GLU A 1 145 ? -8.355 -3.196 2.129 1.00 89.00 145 GLU A N 1
ATOM 1134 C CA . GLU A 1 145 ? -9.290 -4.158 2.738 1.00 89.00 145 GLU A CA 1
ATOM 1135 C C . GLU A 1 145 ? -9.325 -4.040 4.272 1.00 89.00 145 GLU A C 1
ATOM 1137 O O . GLU A 1 145 ? -10.382 -4.090 4.909 1.00 89.00 145 GLU A O 1
ATOM 1142 N N . LYS A 1 146 ? -8.158 -3.850 4.903 1.00 88.19 146 LYS A N 1
ATOM 1143 C CA . LYS A 1 146 ? -8.073 -3.625 6.354 1.00 88.19 146 LYS A CA 1
ATOM 1144 C C . LYS A 1 146 ? -8.688 -2.290 6.763 1.00 88.19 146 LYS A C 1
ATOM 1146 O O . LYS A 1 146 ? -9.281 -2.219 7.838 1.00 88.19 146 LYS A O 1
ATOM 1151 N N . LEU A 1 147 ? -8.539 -1.249 5.946 1.00 86.88 147 LEU A N 1
ATOM 1152 C CA . LEU A 1 147 ? -9.115 0.067 6.199 1.00 86.88 147 LEU A CA 1
ATOM 1153 C C . LEU A 1 147 ? -10.644 0.023 6.113 1.00 86.88 147 LEU A C 1
ATOM 1155 O O . LEU A 1 147 ? -11.298 0.497 7.036 1.00 86.88 147 LEU A O 1
ATOM 1159 N N . GLU A 1 148 ? -11.198 -0.630 5.092 1.00 89.62 148 GLU A N 1
ATOM 1160 C CA . GLU A 1 148 ? -12.643 -0.865 4.955 1.00 89.62 148 GLU A CA 1
ATOM 1161 C C . GLU A 1 148 ? -13.192 -1.639 6.162 1.00 89.62 148 GLU A C 1
ATOM 1163 O O . GLU A 1 148 ? -14.176 -1.238 6.785 1.00 89.62 148 GLU A O 1
ATOM 1168 N N . SER A 1 149 ? -12.496 -2.700 6.589 1.00 89.94 149 SER A N 1
ATOM 1169 C CA . SER A 1 149 ? -12.879 -3.451 7.789 1.00 89.94 149 SER A CA 1
ATOM 1170 C C . SER A 1 149 ? -12.849 -2.599 9.065 1.00 89.94 149 SER A C 1
ATOM 1172 O O . SER A 1 149 ? -13.693 -2.777 9.950 1.00 89.94 149 SER A O 1
ATOM 1174 N N . LEU A 1 150 ? -11.877 -1.693 9.202 1.00 86.50 150 LEU A N 1
ATOM 1175 C CA . LEU A 1 150 ? -11.815 -0.766 10.331 1.00 86.50 150 LEU A CA 1
ATOM 1176 C C . LEU A 1 150 ? -12.937 0.271 10.270 1.00 86.50 150 LEU A C 1
ATOM 1178 O O . LEU A 1 150 ? -13.559 0.524 11.300 1.00 86.50 150 LEU A O 1
ATOM 1182 N N . GLU A 1 151 ? -13.239 0.809 9.092 1.00 90.31 151 GLU A N 1
ATOM 1183 C CA . GLU A 1 151 ? -14.346 1.742 8.880 1.00 90.31 151 GLU A CA 1
ATOM 1184 C C . GLU A 1 151 ? -15.687 1.104 9.275 1.00 90.31 151 GLU A C 1
ATOM 1186 O O . GLU A 1 151 ? -16.459 1.687 10.039 1.00 90.31 151 GLU A O 1
ATOM 1191 N N . ASP A 1 152 ? -15.927 -0.144 8.872 1.00 91.06 152 ASP A N 1
ATOM 1192 C CA . ASP A 1 152 ? -17.113 -0.909 9.268 1.00 91.06 152 ASP A CA 1
ATOM 1193 C C . ASP A 1 152 ? -17.201 -1.127 10.782 1.00 91.06 152 ASP A C 1
ATOM 1195 O O . ASP A 1 152 ? -18.286 -1.100 11.375 1.00 91.06 152 ASP A O 1
ATOM 1199 N N . ARG A 1 153 ? -16.062 -1.365 11.440 1.00 90.81 153 ARG A N 1
ATOM 1200 C CA . ARG A 1 153 ? -16.007 -1.511 12.900 1.00 90.81 153 ARG A CA 1
ATOM 1201 C C . ARG A 1 153 ? -16.309 -0.193 13.601 1.00 90.81 153 ARG A C 1
ATOM 1203 O O . ARG A 1 153 ? -17.036 -0.223 14.591 1.00 90.81 153 ARG A O 1
ATOM 1210 N N . ILE A 1 154 ? -15.799 0.927 13.091 1.00 87.12 154 ILE A N 1
ATOM 1211 C CA . ILE A 1 154 ? -16.090 2.268 13.611 1.00 87.12 154 ILE A CA 1
ATOM 1212 C C . ILE A 1 154 ? -17.586 2.560 13.480 1.00 87.12 154 ILE A C 1
ATOM 1214 O O . ILE A 1 154 ? -18.225 2.819 14.495 1.00 87.12 154 ILE A O 1
ATOM 1218 N N . LYS A 1 155 ? -18.184 2.366 12.297 1.00 91.12 155 LYS A N 1
ATOM 1219 C CA . LYS A 1 155 ? -19.634 2.541 12.081 1.00 91.12 155 LYS A CA 1
ATOM 1220 C C . LYS A 1 155 ? -20.473 1.708 13.053 1.00 91.12 155 LYS A C 1
ATOM 1222 O O . LYS A 1 155 ? -21.456 2.191 13.612 1.00 91.12 155 LYS A O 1
ATOM 1227 N N . LYS A 1 156 ? -20.082 0.451 13.300 1.00 89.62 156 LYS A N 1
ATOM 1228 C CA . LYS A 1 156 ? -20.759 -0.421 14.279 1.00 89.62 156 LYS A CA 1
ATOM 1229 C C . LYS A 1 156 ? -20.633 0.093 15.714 1.00 89.62 156 LYS A C 1
ATOM 1231 O O . LYS A 1 156 ? -21.575 -0.069 16.486 1.00 89.62 156 LYS A O 1
ATOM 1236 N N . ILE A 1 157 ? -19.487 0.659 16.088 1.00 85.69 157 ILE A N 1
ATOM 1237 C CA . ILE A 1 157 ? -19.272 1.243 17.418 1.00 85.69 157 ILE A CA 1
ATOM 1238 C C . ILE A 1 157 ? -20.093 2.525 17.572 1.00 85.69 157 ILE A C 1
ATOM 1240 O O . ILE A 1 157 ? -20.801 2.657 18.564 1.00 85.69 157 ILE A O 1
ATOM 1244 N N . GLU A 1 158 ? -20.076 3.418 16.585 1.00 84.44 158 GLU A N 1
ATOM 1245 C CA . GLU A 1 158 ? -20.872 4.653 16.586 1.00 84.44 158 GLU A CA 1
ATOM 1246 C C . GLU A 1 158 ? -22.376 4.363 16.658 1.00 84.44 158 GLU A C 1
ATOM 1248 O O . GLU A 1 158 ? -23.093 4.981 17.442 1.00 84.44 158 GLU A O 1
ATOM 1253 N N . ALA A 1 159 ? -22.861 3.365 15.912 1.00 82.88 159 ALA A N 1
ATOM 1254 C CA . ALA A 1 159 ? -24.254 2.931 15.985 1.00 82.88 159 ALA A CA 1
ATOM 1255 C C . ALA A 1 159 ? -24.636 2.420 17.387 1.00 82.88 159 ALA A C 1
ATOM 1257 O O . ALA A 1 159 ? -25.718 2.730 17.882 1.00 82.88 159 ALA A O 1
ATOM 1258 N N . LYS A 1 160 ? -23.745 1.669 18.050 1.00 78.88 160 LYS A N 1
ATOM 1259 C CA . LYS A 1 160 ? -23.956 1.203 19.430 1.00 78.88 160 LYS A CA 1
ATOM 1260 C C . LYS A 1 160 ? -23.904 2.345 20.445 1.00 78.88 160 LYS A C 1
ATOM 1262 O O . LYS A 1 160 ? -24.753 2.389 21.326 1.00 78.88 160 LYS A O 1
ATOM 1267 N N . ALA A 1 161 ? -22.974 3.285 20.294 1.00 72.50 161 ALA A N 1
ATOM 1268 C CA . ALA A 1 161 ? -22.881 4.461 21.155 1.00 72.50 161 ALA A CA 1
ATOM 1269 C C . ALA A 1 161 ? -24.138 5.345 21.048 1.00 72.50 161 ALA A C 1
ATOM 1271 O O . ALA A 1 161 ? -24.663 5.795 22.062 1.00 72.50 161 ALA A O 1
ATOM 1272 N N . ASN A 1 162 ? -24.690 5.521 19.843 1.00 63.94 162 ASN A N 1
ATOM 1273 C CA . ASN A 1 162 ? -25.947 6.251 19.641 1.00 63.94 162 ASN A CA 1
ATOM 1274 C C . ASN A 1 162 ? -27.168 5.538 20.253 1.00 63.94 162 ASN A C 1
ATOM 1276 O O . ASN A 1 162 ? -28.108 6.203 20.686 1.00 63.94 162 ASN A O 1
ATOM 1280 N N . LEU A 1 163 ? -27.154 4.203 20.328 1.00 61.38 163 LEU A N 1
ATOM 1281 C CA . LEU A 1 163 ? -28.185 3.422 21.019 1.00 61.38 163 LEU A CA 1
ATOM 1282 C C . LEU A 1 163 ? -28.058 3.507 22.551 1.00 61.38 163 LEU A C 1
ATOM 1284 O O . LEU A 1 163 ? -29.076 3.559 23.232 1.00 61.38 163 LEU A O 1
ATOM 1288 N N . GLU A 1 164 ? -26.842 3.566 23.103 1.00 55.31 164 GLU A N 1
ATOM 1289 C CA . GLU A 1 164 ? -26.615 3.689 24.556 1.00 55.31 164 GLU A CA 1
ATOM 1290 C C . GLU A 1 164 ? -26.822 5.120 25.095 1.00 55.31 164 GLU A C 1
ATOM 1292 O O .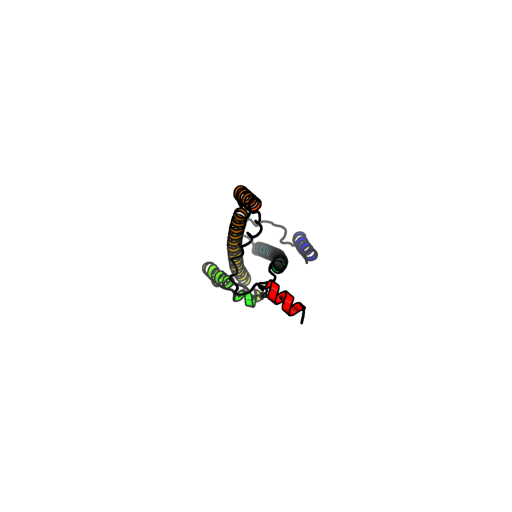 GLU A 1 164 ? -27.203 5.285 26.253 1.00 55.31 164 GLU A O 1
ATOM 1297 N N . VAL A 1 165 ? -26.647 6.162 24.270 1.00 52.03 165 VAL A N 1
ATOM 1298 C CA . VAL A 1 165 ? -26.914 7.569 24.650 1.00 52.03 165 VAL A CA 1
ATOM 1299 C C . VAL A 1 165 ? -28.412 7.916 24.607 1.00 52.03 165 VAL A C 1
ATOM 1301 O O . VAL A 1 165 ? -28.843 8.885 25.230 1.00 52.03 165 VAL A O 1
ATOM 1304 N N . SER A 1 166 ? -29.243 7.094 23.961 1.00 49.41 166 SER A N 1
ATOM 1305 C CA . SER A 1 166 ? -30.703 7.215 24.011 1.00 49.41 166 SER A CA 1
ATOM 1306 C C . SER A 1 166 ? -31.296 6.231 25.021 1.00 49.41 166 SER A C 1
ATOM 1308 O O . SER A 1 166 ? -32.024 5.306 24.669 1.00 49.41 166 SER A O 1
ATOM 1310 N N . LEU A 1 167 ? -31.031 6.437 26.315 1.00 57.97 167 LEU A N 1
ATOM 1311 C CA . LEU A 1 167 ? -32.026 6.003 27.298 1.00 57.97 167 LEU A CA 1
ATOM 1312 C C . LEU A 1 167 ? -33.319 6.755 26.947 1.00 57.97 167 LEU A C 1
ATOM 1314 O O . LEU A 1 167 ? -33.275 7.988 26.867 1.00 57.97 167 LEU A O 1
ATOM 1318 N N . PRO A 1 168 ? -34.453 6.069 26.704 1.00 64.50 168 PRO A N 1
ATOM 1319 C CA . PRO A 1 168 ? -35.697 6.753 26.395 1.00 64.50 168 PRO A CA 1
ATOM 1320 C C . PRO A 1 168 ? -35.958 7.788 27.486 1.00 64.50 168 PRO A C 1
ATOM 1322 O O . PRO A 1 168 ? -35.910 7.455 28.673 1.00 64.50 168 PRO A O 1
ATOM 1325 N N . ASN A 1 169 ? -36.221 9.041 27.105 1.00 63.56 169 ASN A N 1
ATOM 1326 C CA . ASN A 1 169 ? -36.523 10.112 28.062 1.00 63.56 169 ASN A CA 1
ATOM 1327 C C . ASN A 1 169 ? -37.630 9.700 29.050 1.00 63.56 169 ASN A C 1
ATOM 1329 O O . ASN A 1 169 ? -37.638 10.164 30.186 1.00 63.56 169 ASN A O 1
ATOM 1333 N N . GLU A 1 170 ? -38.513 8.784 28.648 1.00 66.19 170 GLU A N 1
ATOM 1334 C CA . GLU A 1 170 ? -39.511 8.143 29.506 1.00 66.19 170 GLU A CA 1
ATOM 1335 C C . GLU A 1 170 ? -38.899 7.397 30.698 1.00 66.19 170 GLU A C 1
ATOM 1337 O O . GLU A 1 170 ? -39.337 7.616 31.821 1.00 66.19 170 GLU A O 1
ATOM 1342 N N . VAL A 1 171 ? -37.844 6.596 30.508 1.00 71.44 171 VAL A N 1
ATOM 1343 C CA . VAL A 1 171 ? -37.171 5.861 31.598 1.00 71.44 171 VAL A CA 1
ATOM 1344 C C . VAL A 1 171 ? -36.462 6.831 32.544 1.00 71.44 171 VAL A C 1
ATOM 1346 O O . VAL A 1 171 ? -36.506 6.661 33.763 1.00 71.44 171 VAL A O 1
ATOM 1349 N N . ILE A 1 172 ? -35.855 7.891 32.002 1.00 73.56 172 ILE A N 1
ATOM 1350 C CA . ILE A 1 172 ? -35.211 8.947 32.799 1.00 73.56 172 ILE A CA 1
ATOM 1351 C C . ILE A 1 172 ? -36.258 9.703 33.629 1.00 73.56 172 ILE A C 1
ATOM 1353 O O . ILE A 1 172 ? -36.044 9.956 34.817 1.00 73.56 172 ILE A O 1
ATOM 1357 N N . GLN A 1 173 ? -37.412 10.029 33.041 1.00 73.31 173 GLN A N 1
ATOM 1358 C CA . GLN A 1 173 ? -38.514 10.667 33.759 1.00 73.31 173 GLN A CA 1
ATOM 1359 C C . GLN A 1 173 ? -39.130 9.740 34.811 1.00 73.31 173 GLN A C 1
ATOM 1361 O O . GLN A 1 173 ? -39.399 10.184 35.927 1.00 73.31 173 GLN A O 1
ATOM 1366 N N . GLU A 1 174 ? -39.298 8.453 34.511 1.00 78.31 174 GLU A N 1
ATOM 1367 C CA . GLU A 1 174 ? -39.849 7.470 35.444 1.00 78.31 174 GLU A CA 1
ATOM 1368 C C . GLU A 1 174 ? -38.919 7.243 36.647 1.00 78.31 174 GLU A C 1
ATOM 1370 O O . GLU A 1 174 ? -39.372 7.212 37.795 1.00 78.31 174 GLU A O 1
ATOM 1375 N N . LEU A 1 175 ? -37.604 7.169 36.412 1.00 78.81 175 LEU A N 1
ATOM 1376 C CA . LEU A 1 175 ? -36.588 7.105 37.465 1.00 78.81 175 LEU A CA 1
ATOM 1377 C C . LEU A 1 175 ? -36.535 8.402 38.279 1.00 78.81 175 LEU A C 1
ATOM 1379 O O . LEU A 1 175 ? -36.489 8.343 39.507 1.00 78.81 175 LEU A O 1
ATOM 1383 N N . SER A 1 176 ? -36.613 9.569 37.633 1.00 79.44 176 SER A N 1
ATOM 1384 C CA . SER A 1 176 ? -36.658 10.865 38.326 1.00 79.44 176 SER A CA 1
ATOM 1385 C C . SER A 1 176 ? -37.886 10.979 39.234 1.00 79.44 176 SER A C 1
ATOM 1387 O O . SER A 1 176 ? -37.781 11.429 40.376 1.00 79.44 176 SER A O 1
ATOM 1389 N N . ASN A 1 177 ? -39.041 10.497 38.773 1.00 79.88 177 ASN A N 1
ATOM 1390 C CA . ASN A 1 177 ? -40.274 10.472 39.555 1.00 79.88 177 ASN A CA 1
ATOM 1391 C C . ASN A 1 177 ? -40.190 9.483 40.730 1.00 79.88 177 ASN A C 1
ATOM 1393 O O . ASN A 1 177 ? -40.588 9.831 41.843 1.00 79.88 177 ASN A O 1
ATOM 1397 N N . LYS A 1 178 ? -39.608 8.291 40.532 1.00 79.19 178 LYS A N 1
ATOM 1398 C CA . LYS A 1 178 ? -39.366 7.319 41.616 1.00 79.19 178 LYS A CA 1
ATOM 1399 C C . LYS A 1 178 ? -38.394 7.855 42.668 1.00 79.19 178 LYS A C 1
ATOM 1401 O O . LYS A 1 178 ? -38.642 7.682 43.857 1.00 79.19 178 LYS A O 1
ATOM 1406 N N . ILE A 1 179 ? -37.337 8.553 42.256 1.00 78.94 179 ILE A N 1
ATOM 1407 C CA . ILE A 1 179 ? -36.361 9.161 43.173 1.00 78.94 179 ILE A CA 1
ATOM 1408 C C . ILE A 1 179 ? -36.990 10.313 43.964 1.00 78.94 179 ILE A C 1
ATOM 1410 O O . ILE A 1 179 ? -36.786 10.395 45.171 1.00 78.94 179 ILE A O 1
ATOM 1414 N N . LYS A 1 180 ? -37.815 11.162 43.336 1.00 74.88 180 LYS A N 1
ATOM 1415 C CA . LYS A 1 180 ? -38.561 12.218 44.048 1.00 74.88 180 LYS A CA 1
ATOM 1416 C C . LYS A 1 180 ? -39.557 11.660 45.071 1.00 74.88 180 LYS A C 1
ATOM 1418 O O . LYS A 1 180 ? -39.816 12.311 46.078 1.00 74.88 180 LYS A O 1
ATOM 1423 N N . GLY A 1 181 ? -40.101 10.466 44.826 1.00 68.62 181 GLY A N 1
ATOM 1424 C CA . GLY A 1 181 ? -40.987 9.762 45.759 1.00 68.62 181 GLY A CA 1
ATOM 1425 C C . GLY A 1 181 ? -40.272 9.111 46.949 1.00 68.62 181 GLY A C 1
ATOM 1426 O O . GLY A 1 181 ? -40.918 8.791 47.948 1.00 68.62 181 GLY A O 1
ATOM 1427 N N . LEU A 1 182 ? -38.949 8.934 46.881 1.00 66.62 182 LEU A N 1
ATOM 1428 C CA . LEU A 1 182 ? -38.152 8.375 47.969 1.00 66.62 182 LEU A CA 1
ATOM 1429 C C . LEU A 1 182 ? -37.800 9.471 48.977 1.00 66.62 182 LEU A C 1
ATOM 1431 O O . LEU A 1 182 ? -36.748 10.099 48.928 1.00 66.62 182 LEU A O 1
ATOM 1435 N N . THR A 1 183 ? -38.693 9.675 49.939 1.00 67.31 183 THR A N 1
ATOM 1436 C CA . THR A 1 183 ? -38.358 10.371 51.182 1.00 67.31 183 THR A CA 1
ATOM 1437 C C . THR A 1 183 ? -37.764 9.364 52.162 1.00 67.31 183 THR A C 1
ATOM 1439 O O . THR A 1 183 ? -38.380 8.341 52.470 1.00 67.31 183 THR A O 1
ATOM 1442 N N . LEU A 1 184 ? -36.553 9.639 52.656 1.00 63.22 184 LEU A N 1
ATOM 1443 C CA . LEU A 1 184 ? -35.980 8.925 53.797 1.00 63.22 184 LEU A CA 1
ATOM 1444 C C . LEU A 1 184 ? -36.880 9.184 55.008 1.00 63.22 184 LEU A C 1
ATOM 1446 O O . LEU A 1 184 ? -36.776 10.221 55.657 1.00 63.22 184 LEU A O 1
ATOM 1450 N N . LYS A 1 185 ? -37.803 8.261 55.291 1.00 64.38 185 LYS A N 1
ATOM 1451 C CA . LYS A 1 185 ? -38.560 8.297 56.541 1.00 64.38 185 LYS A CA 1
ATOM 1452 C C . LYS A 1 185 ? -37.572 8.123 57.689 1.00 64.38 185 LYS A C 1
ATOM 1454 O O . LYS A 1 185 ? -36.776 7.182 57.679 1.00 64.38 185 LYS A O 1
ATOM 1459 N N . GLU A 1 186 ? -37.624 9.034 58.658 1.00 63.44 186 GLU A N 1
ATOM 1460 C CA . GLU A 1 186 ? -36.887 8.891 59.910 1.00 63.44 186 GLU A CA 1
ATOM 1461 C C . GLU A 1 186 ? -37.170 7.505 60.497 1.00 63.44 186 GLU A C 1
ATOM 1463 O O . GLU A 1 186 ? -38.315 7.044 60.530 1.00 63.44 186 GLU A O 1
ATOM 1468 N N . LYS A 1 187 ? -36.096 6.812 60.886 1.00 61.62 187 LYS A N 1
ATOM 1469 C CA . LYS A 1 187 ? -36.140 5.438 61.385 1.00 61.62 187 LYS A CA 1
ATOM 1470 C C . LYS A 1 187 ? -37.174 5.368 62.513 1.00 61.62 187 LYS A C 1
ATOM 1472 O O . LYS A 1 187 ? -37.028 6.072 63.513 1.00 61.62 187 LYS A O 1
ATOM 1477 N N . ALA A 1 188 ? -38.219 4.556 62.337 1.00 60.09 188 ALA A N 1
ATOM 1478 C CA . ALA A 1 188 ? -39.263 4.401 63.343 1.00 60.09 188 ALA A CA 1
ATOM 1479 C C . ALA A 1 188 ? -38.613 4.049 64.688 1.00 60.09 188 ALA A C 1
ATOM 1481 O O . ALA A 1 188 ? -37.805 3.123 64.774 1.00 60.09 188 ALA A O 1
ATOM 1482 N N . LYS A 1 189 ? -38.910 4.845 65.717 1.00 61.53 189 LYS A N 1
ATOM 1483 C CA . LYS A 1 189 ? -38.351 4.668 67.055 1.00 61.53 189 LYS A CA 1
ATOM 1484 C C . LYS A 1 189 ? -38.863 3.334 67.592 1.00 61.53 189 LYS A C 1
ATOM 1486 O O . LYS A 1 189 ? -40.058 3.201 67.828 1.00 61.53 189 LYS A O 1
ATOM 1491 N N . GLU A 1 190 ? -37.971 2.356 67.729 1.00 65.56 190 GLU A N 1
ATOM 1492 C CA . GLU A 1 190 ? -38.308 1.039 68.272 1.00 65.56 190 GLU A CA 1
ATOM 1493 C C . GLU A 1 190 ? -39.005 1.210 69.630 1.00 65.56 190 GLU A C 1
ATOM 1495 O O . GLU A 1 190 ? -38.526 1.952 70.499 1.00 65.56 190 GLU A O 1
ATOM 1500 N N . GLU A 1 191 ? -40.165 0.569 69.801 1.00 66.62 191 GLU A N 1
ATOM 1501 C CA . GLU A 1 191 ? -40.872 0.591 71.077 1.00 66.62 191 GLU A CA 1
ATOM 1502 C C . GLU A 1 191 ? -39.984 -0.065 72.135 1.00 66.62 191 GLU A C 1
ATOM 1504 O O . GLU A 1 191 ? -39.608 -1.233 72.036 1.00 66.62 191 GLU A O 1
ATOM 1509 N N . ARG A 1 192 ? -39.601 0.712 73.151 1.00 62.12 192 ARG A N 1
ATOM 1510 C CA . ARG A 1 192 ? -38.777 0.210 74.250 1.00 62.12 192 ARG A CA 1
ATOM 1511 C C . ARG A 1 192 ? -39.557 -0.885 74.977 1.00 62.12 192 ARG A C 1
ATOM 1513 O O . ARG A 1 192 ? -40.601 -0.608 75.565 1.00 62.12 192 ARG A O 1
ATOM 1520 N N . GLY A 1 193 ? -39.038 -2.111 74.954 1.00 68.19 193 GLY A N 1
ATOM 1521 C CA . GLY A 1 193 ? -39.600 -3.224 75.718 1.00 68.19 193 GLY A CA 1
ATOM 1522 C C . GLY A 1 193 ? -39.672 -2.911 77.217 1.00 68.19 193 GLY A C 1
ATOM 1523 O O . GLY A 1 193 ? -38.878 -2.127 77.744 1.00 68.19 193 GLY A O 1
ATOM 1524 N N . LYS A 1 194 ? -40.631 -3.525 77.923 1.00 69.06 194 LYS A N 1
ATOM 1525 C CA . LYS A 1 194 ? -40.742 -3.402 79.385 1.00 69.06 194 LYS A CA 1
ATOM 1526 C C . LYS A 1 194 ? -39.503 -4.010 80.044 1.00 69.06 194 LYS A C 1
ATOM 1528 O O . LYS A 1 194 ? -39.305 -5.221 79.998 1.00 69.06 194 LYS A O 1
ATOM 1533 N N . LEU A 1 195 ? -38.688 -3.164 80.669 1.00 66.62 195 LEU A N 1
ATOM 1534 C CA . LEU A 1 195 ? -37.535 -3.589 81.455 1.00 66.62 195 LEU A CA 1
ATOM 1535 C C . LEU A 1 195 ? -38.042 -4.152 82.794 1.00 66.62 195 LEU A C 1
ATOM 1537 O O . LEU A 1 195 ? -38.471 -3.395 83.663 1.00 66.62 195 LEU A O 1
ATOM 1541 N N . LEU A 1 196 ? -38.049 -5.475 82.949 1.00 71.44 196 LEU A N 1
ATOM 1542 C CA . LEU A 1 196 ? -38.394 -6.122 84.217 1.00 71.44 196 LEU A CA 1
ATOM 1543 C C . LEU A 1 196 ? -37.134 -6.213 85.077 1.00 71.44 196 LEU A C 1
ATOM 1545 O O . LEU A 1 196 ? -36.209 -6.958 84.763 1.00 71.44 196 LEU A O 1
ATOM 1549 N N . VAL A 1 197 ? -37.092 -5.433 86.149 1.00 73.06 197 VAL A N 1
ATOM 1550 C CA . VAL A 1 197 ? -35.948 -5.326 87.060 1.00 73.06 197 VAL A CA 1
ATOM 1551 C C . VAL A 1 197 ? -36.428 -5.498 88.497 1.00 73.06 197 VAL A C 1
ATOM 1553 O O . VAL A 1 197 ? -37.500 -5.020 88.856 1.00 73.06 197 VAL A O 1
ATOM 1556 N N . PHE A 1 198 ? -35.647 -6.210 89.315 1.00 73.94 198 PHE A N 1
ATOM 1557 C CA . PHE A 1 198 ? -35.999 -6.532 90.708 1.00 73.94 198 PHE A CA 1
ATOM 1558 C C . PHE A 1 198 ? -36.022 -5.294 91.623 1.00 73.94 198 PHE A C 1
ATOM 1560 O O . PHE A 1 198 ? -36.746 -5.265 92.613 1.00 73.94 198 PHE A O 1
ATOM 1567 N N . LYS A 1 199 ? -35.242 -4.265 91.277 1.00 70.44 199 LYS A N 1
ATOM 1568 C CA . LYS A 1 199 ? -35.162 -2.978 91.975 1.00 70.44 199 LYS A CA 1
ATOM 1569 C C . LYS A 1 199 ? -35.029 -1.862 90.936 1.00 70.44 199 LYS A C 1
ATOM 1571 O O . LYS A 1 199 ? -34.426 -2.091 89.885 1.00 70.44 199 LYS A O 1
ATOM 1576 N N . ASP A 1 200 ? -35.598 -0.689 91.208 1.00 76.50 200 ASP A N 1
ATOM 1577 C CA . ASP A 1 200 ? -35.577 0.444 90.277 1.00 76.50 200 ASP A CA 1
ATOM 1578 C C . ASP A 1 200 ? -34.119 0.898 90.008 1.00 76.50 200 ASP A C 1
ATOM 1580 O O . ASP A 1 200 ? -33.410 1.298 90.940 1.00 76.50 200 ASP A O 1
ATOM 1584 N N . PRO A 1 201 ? -33.636 0.860 88.750 1.00 73.88 201 PRO A N 1
ATOM 1585 C CA . PRO A 1 201 ? -32.279 1.264 88.388 1.00 73.88 201 PRO A CA 1
ATOM 1586 C C . PRO A 1 201 ? -31.967 2.725 88.733 1.00 73.88 201 PRO A C 1
ATOM 1588 O O . PRO A 1 201 ? -30.808 3.078 88.959 1.00 73.88 201 PRO A O 1
ATOM 1591 N N . TYR A 1 202 ? -32.986 3.585 88.791 1.00 75.00 202 TYR A N 1
ATOM 1592 C CA . TYR A 1 202 ? -32.818 4.993 89.132 1.00 75.00 202 TYR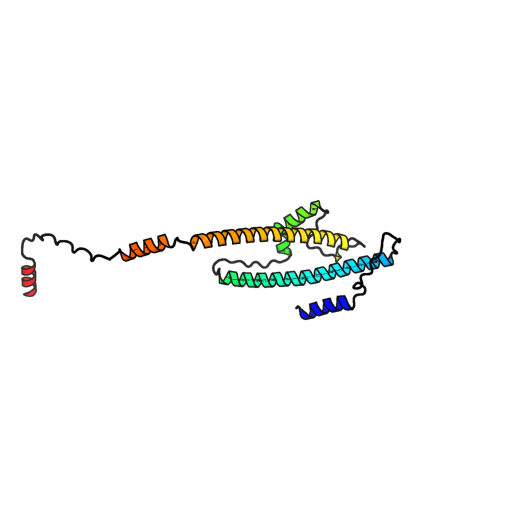 A CA 1
ATOM 1593 C C . TYR A 1 202 ? -32.503 5.196 90.618 1.00 75.00 202 TYR A C 1
ATOM 1595 O O . TYR A 1 202 ? -31.816 6.155 90.977 1.00 75.00 202 TYR A O 1
ATOM 1603 N N . GLU A 1 203 ? -32.969 4.295 91.482 1.00 81.12 203 GLU A N 1
ATOM 1604 C CA . GLU A 1 203 ? -32.631 4.305 92.905 1.00 81.12 203 GLU A CA 1
ATOM 1605 C C . GLU A 1 203 ? -31.184 3.872 93.132 1.00 81.12 203 GLU A C 1
ATOM 1607 O O . GLU A 1 203 ? -30.449 4.575 93.823 1.00 81.12 203 GLU A O 1
ATOM 1612 N N . LEU A 1 204 ? -30.739 2.804 92.460 1.00 78.12 204 LEU A N 1
ATOM 1613 C CA . LEU A 1 204 ? -29.340 2.357 92.489 1.00 78.12 204 LEU A CA 1
ATOM 1614 C C . LEU A 1 204 ? -28.383 3.466 92.037 1.00 78.12 204 LEU A C 1
ATOM 1616 O O . LEU A 1 204 ? -27.345 3.697 92.656 1.00 78.12 204 LEU A O 1
ATOM 1620 N N . PHE A 1 205 ? -28.755 4.201 90.987 1.00 75.94 205 PHE A N 1
ATOM 1621 C CA . PHE A 1 205 ? -27.959 5.324 90.500 1.00 75.94 205 PHE A CA 1
ATOM 1622 C C . PHE A 1 205 ? -27.865 6.466 91.523 1.00 75.94 205 PHE A C 1
ATOM 1624 O O . PHE A 1 205 ? -26.804 7.066 91.688 1.00 75.94 205 PHE A O 1
ATOM 1631 N N . ARG A 1 206 ? -28.952 6.773 92.246 1.00 79.25 206 ARG A N 1
ATOM 1632 C CA . ARG A 1 206 ? -28.933 7.787 93.317 1.00 79.25 206 ARG A CA 1
ATOM 1633 C C . ARG A 1 206 ? -28.123 7.340 94.530 1.00 79.25 206 ARG A C 1
ATOM 1635 O O . ARG A 1 206 ? -27.483 8.188 95.144 1.00 79.25 206 ARG A O 1
ATOM 1642 N N . GLU A 1 207 ? -28.171 6.058 94.880 1.00 80.31 207 GLU A N 1
ATOM 1643 C CA . GLU A 1 207 ? -27.370 5.475 95.962 1.00 80.31 207 GLU A CA 1
ATOM 1644 C C . GLU A 1 207 ? -25.873 5.553 95.629 1.00 80.31 207 GLU A C 1
ATOM 1646 O O . GLU A 1 207 ? -25.099 6.036 96.450 1.00 80.31 207 GLU A O 1
ATOM 1651 N N . GLN A 1 208 ? -25.476 5.207 94.398 1.00 71.12 208 GLN A N 1
ATOM 1652 C CA . GLN A 1 208 ? -24.086 5.339 93.939 1.00 71.12 208 GLN A CA 1
ATOM 1653 C C . GLN A 1 208 ? -23.597 6.786 93.892 1.00 71.12 208 GLN A C 1
ATOM 1655 O O . GLN A 1 208 ? -22.438 7.044 94.177 1.00 71.12 208 GLN A O 1
ATOM 1660 N N . LYS A 1 209 ? -24.466 7.747 93.560 1.00 70.25 209 LYS A N 1
ATOM 1661 C CA . LYS A 1 209 ? -24.096 9.171 93.538 1.00 70.25 209 LYS A CA 1
ATOM 1662 C C . LYS A 1 209 ? -23.907 9.786 94.932 1.00 70.25 209 LYS A C 1
ATOM 1664 O O . LYS A 1 209 ? -23.507 10.944 95.023 1.00 70.25 209 LYS A O 1
ATOM 1669 N N . LYS A 1 210 ? -24.297 9.063 95.987 1.00 65.19 210 LYS A N 1
ATOM 1670 C CA . LYS A 1 210 ? -24.163 9.468 97.394 1.00 65.19 210 LYS A CA 1
ATOM 1671 C C . LYS A 1 210 ? -22.984 8.789 98.108 1.00 65.19 210 LYS A C 1
ATOM 1673 O O . LYS A 1 210 ? -22.734 9.148 99.257 1.00 65.19 210 LYS A O 1
ATOM 1678 N N . GLN A 1 211 ? -22.312 7.830 97.466 1.00 49.53 211 GLN A N 1
ATOM 1679 C CA . GLN A 1 211 ? -20.996 7.315 97.869 1.00 49.53 211 GLN A CA 1
ATOM 1680 C C . GLN A 1 211 ? -19.891 8.151 97.225 1.00 49.53 211 GLN A C 1
ATOM 1682 O O . GLN A 1 211 ? -18.833 8.278 97.875 1.00 49.53 211 GLN A O 1
#

Radius of gyration: 39.38 Å; Cα contacts (8 Å, |Δi|>4): 65; chains: 1; bounding box: 64×40×137 Å

Solvent-accessible surface area (backbone atoms only — not comparable to full-atom values): 12648 Å² total; per-residue (Å²): 122,63,68,73,48,53,49,53,50,52,48,41,64,73,67,40,86,61,56,66,84,78,80,80,63,73,88,84,46,87,78,51,73,66,56,54,51,49,51,52,49,32,52,51,53,51,51,50,50,50,51,53,53,49,52,52,52,52,51,49,53,50,52,54,51,52,50,54,47,52,57,47,42,75,75,38,88,82,66,95,81,85,82,86,79,46,73,74,58,47,64,70,35,66,69,48,49,51,23,38,59,64,32,32,78,76,48,73,76,48,33,68,98,71,68,57,87,76,38,85,49,100,56,42,36,58,53,51,49,52,34,24,48,49,27,51,51,44,46,50,51,55,48,50,58,52,48,52,54,48,52,54,50,48,55,53,48,53,54,49,51,58,55,67,73,53,65,54,68,64,59,56,49,52,49,51,52,54,55,72,67,61,68,85,70,75,78,78,78,76,79,78,73,87,83,87,64,100,61,66,68,69,56,54,52,53,55,60,74,73,109